Protein AF-A0A960NWR6-F1 (afdb_monomer)

Secondary structure (DSSP, 8-state):
---GGG-EEETTEEE------------------S----B--S-TTT-----HHHHHHS-HHHHSPPPEEE-SS--SSSS--STT-EEEGGG--SSPPP--TT-S--------GGG-----HHHHHHHHHTTPPPPPHHHHTTT----SEEEEEEE--S--HHHHHHHT--HHHHHHHHTSPPSS--EEEEEEE----SS-HHHHT-TT--S-B-TTS-B-

pLDDT: mean 91.85, std 4.84, range [63.22, 98.25]

Structure (mmCIF, N/CA/C/O backbone):
data_AF-A0A960NWR6-F1
#
_entry.id   AF-A0A960NWR6-F1
#
loop_
_atom_site.group_PDB
_atom_site.id
_atom_site.type_symbol
_atom_site.label_atom_id
_atom_site.label_alt_id
_atom_site.label_comp_id
_atom_site.label_asym_id
_atom_site.label_entity_id
_atom_site.label_seq_id
_atom_site.pdbx_PDB_ins_code
_atom_site.Cartn_x
_atom_site.Cartn_y
_atom_site.Cartn_z
_atom_site.occupancy
_atom_site.B_iso_or_equiv
_atom_site.auth_seq_id
_atom_site.auth_comp_id
_atom_site.auth_asym_id
_atom_site.auth_atom_id
_atom_site.pdbx_PDB_model_num
ATOM 1 N N . ARG A 1 1 ? -21.040 -9.588 19.120 1.00 83.94 1 ARG A N 1
ATOM 2 C CA . ARG A 1 1 ? -22.287 -9.481 19.923 1.00 83.94 1 ARG A CA 1
ATOM 3 C C . ARG A 1 1 ? -23.284 -8.655 19.124 1.00 83.94 1 ARG A C 1
ATOM 5 O O . ARG A 1 1 ? -22.838 -7.824 18.347 1.00 83.94 1 ARG A O 1
ATOM 12 N N . ASN A 1 2 ? -24.585 -8.898 19.275 1.00 92.06 2 ASN A N 1
ATOM 13 C CA . ASN A 1 2 ? -25.612 -8.123 18.582 1.00 92.06 2 ASN A CA 1
ATOM 14 C C . ASN A 1 2 ? -25.808 -6.759 19.275 1.00 92.06 2 ASN A C 1
ATOM 16 O O . ASN A 1 2 ? -26.089 -6.737 20.471 1.00 92.06 2 ASN A O 1
ATOM 20 N N . ALA A 1 3 ? -25.649 -5.656 18.538 1.00 91.62 3 ALA A N 1
ATOM 21 C CA . ALA A 1 3 ? -25.823 -4.293 19.047 1.00 91.62 3 ALA A CA 1
ATOM 22 C C . ALA A 1 3 ? -27.242 -3.723 18.837 1.00 91.62 3 ALA A C 1
ATOM 24 O O . ALA A 1 3 ? -27.583 -2.726 19.464 1.00 91.62 3 ALA A O 1
ATOM 25 N N . TYR A 1 4 ? -28.097 -4.357 18.021 1.00 91.00 4 TYR A N 1
ATOM 26 C CA . TYR A 1 4 ? -29.461 -3.879 17.742 1.00 91.00 4 TYR A CA 1
ATOM 27 C C . TYR A 1 4 ? -30.312 -3.592 18.994 1.00 91.00 4 TYR A C 1
ATOM 29 O O . TYR A 1 4 ? -31.004 -2.574 18.994 1.00 91.00 4 TYR A O 1
ATOM 37 N N . PRO A 1 5 ? -30.242 -4.383 20.087 1.00 91.50 5 PRO A N 1
ATOM 38 C CA . PRO A 1 5 ? -31.000 -4.090 21.307 1.00 91.50 5 PRO A CA 1
ATOM 39 C C . PRO A 1 5 ? -30.639 -2.763 21.995 1.00 91.50 5 PRO A C 1
ATOM 41 O O . PRO A 1 5 ? -31.376 -2.318 22.868 1.00 91.50 5 PRO A O 1
ATOM 44 N N . MET A 1 6 ? -29.510 -2.138 21.641 1.00 90.06 6 MET A N 1
ATOM 45 C CA . MET A 1 6 ? -29.102 -0.831 22.174 1.00 90.06 6 MET A CA 1
ATOM 46 C C . MET A 1 6 ? -29.767 0.346 21.443 1.00 90.06 6 MET A C 1
ATOM 48 O O . MET A 1 6 ? -29.690 1.480 21.914 1.00 90.06 6 MET A O 1
ATOM 52 N N . THR A 1 7 ? -30.413 0.091 20.303 1.00 92.38 7 THR A N 1
ATOM 53 C CA . THR A 1 7 ? -31.137 1.115 19.539 1.00 92.38 7 THR A CA 1
ATOM 54 C C . THR A 1 7 ? -32.503 1.405 20.159 1.00 92.38 7 THR A C 1
ATOM 56 O O . THR A 1 7 ? -33.091 0.560 20.836 1.00 92.38 7 THR A O 1
ATOM 59 N N . ARG A 1 8 ? -33.015 2.623 19.957 1.00 89.44 8 ARG A N 1
ATOM 60 C CA . ARG A 1 8 ? -34.325 3.053 20.480 1.00 89.44 8 ARG A CA 1
ATOM 61 C C . ARG A 1 8 ? -35.114 3.768 19.395 1.00 89.44 8 ARG A C 1
ATOM 63 O O . ARG A 1 8 ? -34.522 4.425 18.552 1.00 89.44 8 ARG A O 1
ATOM 70 N N . MET A 1 9 ? -36.440 3.706 19.434 1.00 90.44 9 MET A N 1
ATOM 71 C CA . MET A 1 9 ? -37.277 4.539 18.565 1.00 90.44 9 MET A CA 1
ATOM 72 C C . MET A 1 9 ? -37.407 5.947 19.156 1.00 90.44 9 MET A C 1
ATOM 74 O O . MET A 1 9 ? -37.742 6.094 20.330 1.00 90.44 9 MET A O 1
ATOM 78 N N . SER A 1 10 ? -37.159 6.974 18.345 1.00 88.06 10 SER A N 1
ATOM 79 C CA . SER A 1 10 ? -37.449 8.376 18.658 1.00 88.06 10 SER A CA 1
ATOM 80 C C . SER A 1 10 ? -38.401 8.913 17.590 1.00 88.06 10 SER A C 1
ATOM 82 O O . SER A 1 10 ? -38.001 9.174 16.454 1.00 88.06 10 SER A O 1
ATOM 84 N N . GLY A 1 11 ? -39.693 8.986 17.919 1.00 88.50 11 GLY A N 1
ATOM 85 C CA . GLY A 1 11 ? -40.741 9.237 16.928 1.00 88.50 11 GLY A CA 1
ATOM 86 C C . GLY A 1 11 ? -40.790 8.125 15.874 1.00 88.50 11 GLY A C 1
ATOM 87 O O . GLY A 1 11 ? -40.946 6.954 16.214 1.00 88.50 11 GLY A O 1
ATOM 88 N N . SER A 1 12 ? -40.639 8.489 14.598 1.00 92.88 12 SER A N 1
ATOM 89 C CA . SER A 1 12 ? -40.628 7.560 13.458 1.00 92.88 12 SER A CA 1
ATOM 90 C C . SER A 1 12 ? -39.228 7.104 13.026 1.00 92.88 12 SER A C 1
ATOM 92 O O . SER A 1 12 ? -39.107 6.417 12.014 1.00 92.88 12 SER A O 1
ATOM 94 N N . ALA A 1 13 ? -38.170 7.488 13.749 1.00 92.50 13 ALA A N 1
ATOM 95 C CA . ALA A 1 13 ? -36.787 7.173 13.395 1.00 92.50 13 ALA A CA 1
ATOM 96 C C . ALA A 1 13 ? -36.100 6.298 14.452 1.00 92.50 13 ALA A C 1
ATOM 98 O O . ALA A 1 13 ? -36.366 6.407 15.652 1.00 92.50 13 ALA A O 1
ATOM 99 N N . VAL A 1 14 ? -35.171 5.454 13.998 1.00 91.94 14 VAL A N 1
ATOM 100 C CA . VAL A 1 14 ? -34.268 4.704 14.878 1.00 91.94 14 VAL A CA 1
ATOM 101 C C . VAL A 1 14 ? -33.173 5.647 15.377 1.00 91.94 14 VAL A C 1
ATOM 103 O O . VAL A 1 14 ? -32.444 6.245 14.590 1.00 91.94 14 VAL A O 1
ATOM 106 N N . SER A 1 15 ? -33.054 5.770 16.694 1.00 91.50 15 SER A N 1
ATOM 107 C CA . SER A 1 15 ? -31.968 6.458 17.383 1.00 91.50 15 SER A CA 1
ATOM 108 C C . SER A 1 15 ? -30.849 5.478 17.729 1.00 91.50 15 SER A C 1
ATOM 110 O O . SER A 1 15 ? -31.080 4.433 18.347 1.00 91.50 15 SER A O 1
ATOM 112 N N . TYR A 1 16 ? -29.626 5.871 17.373 1.00 92.06 16 TYR A N 1
ATOM 113 C CA . TYR A 1 16 ? -28.382 5.176 17.715 1.00 92.06 16 TYR A CA 1
ATOM 114 C C . TYR A 1 16 ? -27.677 5.785 18.935 1.00 92.06 16 TYR A C 1
ATOM 116 O O . TYR A 1 16 ? -26.587 5.352 19.300 1.00 92.06 16 TYR A O 1
ATOM 124 N N . VAL A 1 17 ? -28.291 6.783 19.577 1.00 90.06 17 VAL A N 1
ATOM 125 C CA . VAL A 1 17 ? -27.761 7.408 20.791 1.00 90.06 17 VAL A CA 1
ATOM 126 C C . VAL A 1 17 ? -28.443 6.781 22.001 1.00 90.06 17 VAL A C 1
ATOM 128 O O . VAL A 1 17 ? -29.653 6.918 22.192 1.00 90.06 17 VAL A O 1
ATOM 131 N N . THR A 1 18 ? -27.658 6.108 22.838 1.00 87.94 18 THR A N 1
ATOM 132 C CA . THR A 1 18 ? -28.102 5.583 24.131 1.00 87.94 18 THR A CA 1
ATOM 133 C C . THR A 1 18 ? -27.098 5.964 25.208 1.00 87.94 18 THR A C 1
ATOM 135 O O . THR A 1 18 ? -25.891 5.907 24.990 1.00 87.94 18 THR A O 1
ATOM 138 N N . ALA A 1 19 ? -27.596 6.329 26.387 1.00 88.06 19 ALA A N 1
ATOM 139 C CA . ALA A 1 19 ? -26.762 6.389 27.579 1.00 88.06 19 ALA A CA 1
ATOM 140 C C . ALA A 1 19 ? -26.407 4.959 28.019 1.00 88.06 19 ALA A C 1
ATOM 142 O O . ALA A 1 19 ? -27.236 4.049 27.905 1.00 88.06 19 ALA A O 1
ATOM 143 N N . GLY A 1 20 ? -25.186 4.772 28.510 1.00 88.94 20 GLY A N 1
ATOM 144 C CA . GLY A 1 20 ? -24.684 3.505 29.028 1.00 88.94 20 GLY A CA 1
ATOM 145 C C . GLY A 1 20 ? -23.472 3.737 29.924 1.00 88.94 20 GLY A C 1
ATOM 146 O O . GLY A 1 20 ? -22.823 4.777 29.837 1.00 88.94 20 GLY A O 1
ATOM 147 N N . GLU A 1 21 ? -23.188 2.770 30.789 1.00 92.69 21 GLU A N 1
ATOM 148 C CA . GLU A 1 21 ? -22.007 2.770 31.649 1.00 92.69 21 GLU A CA 1
ATOM 149 C C . GLU A 1 21 ? -20.967 1.798 31.082 1.00 92.69 21 GLU A C 1
ATOM 151 O O . GLU A 1 21 ? -21.305 0.695 30.643 1.00 92.69 21 GLU A O 1
ATOM 156 N N . LEU A 1 22 ? -19.703 2.218 31.063 1.00 93.06 22 LEU A N 1
ATOM 157 C CA . LEU A 1 22 ? -18.580 1.406 30.603 1.00 93.06 22 LEU A CA 1
ATOM 158 C C . LEU A 1 22 ? -17.779 0.939 31.816 1.00 93.06 22 LEU A C 1
ATOM 160 O O . LEU A 1 22 ? -17.216 1.754 32.540 1.00 93.06 22 LEU A O 1
ATOM 164 N N . THR A 1 23 ? -17.698 -0.375 32.013 1.00 95.12 23 THR A N 1
ATOM 165 C CA . THR A 1 23 ? -16.897 -0.988 33.077 1.00 95.12 23 THR A CA 1
ATOM 166 C C . THR A 1 23 ? -15.913 -1.998 32.493 1.00 95.12 23 THR A C 1
ATOM 168 O O . THR A 1 23 ? -16.236 -2.772 31.586 1.00 95.12 23 THR A O 1
ATOM 171 N N . ALA A 1 24 ? -14.674 -1.983 32.991 1.00 94.25 24 ALA A N 1
ATOM 172 C CA . ALA A 1 24 ? -13.656 -2.939 32.575 1.00 94.25 24 ALA A CA 1
ATOM 173 C C . ALA A 1 24 ? -14.007 -4.332 33.116 1.00 94.25 24 ALA A C 1
ATOM 175 O O . ALA A 1 24 ? -14.105 -4.539 34.321 1.00 94.25 24 ALA A O 1
ATOM 176 N N . THR A 1 25 ? -14.182 -5.301 32.219 1.00 92.88 25 THR A N 1
ATOM 177 C CA . THR A 1 25 ? -14.579 -6.671 32.595 1.00 92.88 25 THR A CA 1
ATOM 178 C C . THR A 1 25 ? -13.404 -7.553 33.031 1.00 92.88 25 THR A C 1
ATOM 180 O O . THR A 1 25 ? -13.623 -8.660 33.513 1.00 92.88 25 THR A O 1
ATOM 183 N N . GLY A 1 26 ? -12.159 -7.104 32.829 1.00 93.69 26 GLY A N 1
ATOM 184 C CA . GLY A 1 26 ? -10.934 -7.860 33.127 1.00 93.69 26 GLY A CA 1
ATOM 185 C C . GLY A 1 26 ? -10.609 -9.004 32.153 1.00 93.69 26 GLY A C 1
ATOM 186 O O . GLY A 1 26 ? -9.515 -9.556 32.211 1.00 93.69 26 GLY A O 1
ATOM 187 N N . GLY A 1 27 ? -11.520 -9.357 31.240 1.00 93.12 27 GLY A N 1
ATOM 188 C CA . GLY A 1 27 ? -11.289 -10.380 30.218 1.00 93.12 27 GLY A CA 1
ATOM 189 C C . GLY A 1 27 ? -10.536 -9.849 28.996 1.00 93.12 27 GLY A C 1
ATOM 190 O O . GLY A 1 27 ? -10.689 -8.690 28.614 1.00 93.12 27 GLY A O 1
ATOM 191 N N . THR A 1 28 ? -9.764 -10.716 28.338 1.00 94.12 28 THR A N 1
ATOM 192 C CA . THR A 1 28 ? -9.109 -10.422 27.054 1.00 94.12 28 THR A CA 1
ATOM 193 C C . THR A 1 28 ? -9.834 -11.124 25.906 1.00 94.12 28 THR A C 1
ATOM 195 O O . THR A 1 28 ? -10.391 -12.211 26.066 1.00 94.12 28 THR A O 1
ATOM 198 N N . TYR A 1 29 ? -9.852 -10.499 24.726 1.00 91.62 29 TYR A N 1
ATOM 199 C CA . TYR A 1 29 ? -10.447 -11.083 23.525 1.00 91.62 29 TYR A CA 1
ATOM 200 C C . TYR A 1 29 ? -9.515 -10.903 22.323 1.00 91.62 29 TYR A C 1
ATOM 202 O O . TYR A 1 29 ? -9.167 -9.769 21.996 1.00 91.62 29 TYR A O 1
ATOM 210 N N . PRO A 1 30 ? -9.120 -11.987 21.634 1.00 91.81 30 PRO A N 1
ATOM 211 C CA . PRO A 1 30 ? -8.238 -11.878 20.483 1.00 91.81 30 PRO A CA 1
ATOM 212 C C . PRO A 1 30 ? -8.984 -11.324 19.262 1.00 91.81 30 PRO A C 1
ATOM 214 O O . PRO A 1 30 ? -10.034 -11.848 18.861 1.00 91.81 30 PRO A O 1
ATOM 217 N N . ILE A 1 31 ? -8.399 -10.309 18.629 1.00 92.44 31 ILE A N 1
ATOM 218 C CA . ILE A 1 31 ? -8.875 -9.703 17.381 1.00 92.44 31 ILE A CA 1
ATOM 219 C C . ILE A 1 31 ? -7.889 -10.076 16.270 1.00 92.44 31 ILE A C 1
ATOM 221 O O . ILE A 1 31 ? -6.682 -9.960 16.452 1.00 92.44 31 ILE A O 1
ATOM 225 N N . GLY A 1 32 ? -8.405 -10.585 15.148 1.00 91.75 32 GLY A N 1
ATOM 226 C CA . GLY A 1 32 ? -7.606 -10.784 13.941 1.00 91.75 32 GLY A CA 1
ATOM 227 C C . GLY A 1 32 ? -7.599 -9.483 13.151 1.00 91.75 32 GLY A C 1
ATOM 228 O O . GLY A 1 32 ? -8.669 -9.016 12.767 1.00 91.75 32 GLY A O 1
ATOM 229 N N . ILE A 1 33 ? -6.422 -8.898 12.966 1.00 92.94 33 ILE A N 1
ATOM 230 C CA . ILE A 1 33 ? -6.210 -7.685 12.175 1.00 92.94 33 ILE A CA 1
ATOM 231 C C . ILE A 1 33 ? -5.300 -8.034 11.001 1.00 92.94 33 ILE A C 1
ATOM 233 O O . ILE A 1 33 ? -4.363 -8.810 11.167 1.00 92.94 33 ILE A O 1
ATOM 237 N N . THR A 1 34 ? -5.584 -7.473 9.830 1.00 93.12 34 THR A N 1
ATOM 238 C CA . THR A 1 34 ? -4.760 -7.649 8.622 1.00 93.12 34 THR A CA 1
ATOM 239 C C . THR A 1 34 ? -3.652 -6.602 8.527 1.00 93.12 34 THR A C 1
ATOM 241 O O . THR A 1 34 ? -2.612 -6.847 7.934 1.00 93.12 34 THR A O 1
ATOM 244 N N . GLN A 1 35 ? -3.839 -5.443 9.161 1.00 93.06 35 GLN A N 1
ATOM 245 C CA . GLN A 1 35 ? -2.842 -4.381 9.237 1.00 93.06 35 GLN A CA 1
ATOM 246 C C . GLN A 1 35 ? -2.437 -4.159 10.697 1.00 93.06 35 GLN A C 1
ATOM 248 O O . GLN A 1 35 ? -3.288 -3.895 11.547 1.00 93.06 35 GLN A O 1
ATOM 253 N N . THR A 1 36 ? -1.140 -4.275 10.985 1.00 90.38 36 THR A N 1
ATOM 254 C CA . THR A 1 36 ? -0.568 -4.120 12.336 1.00 90.38 36 THR A CA 1
ATOM 255 C C . THR A 1 36 ? 0.041 -2.740 12.564 1.00 90.38 36 THR A C 1
ATOM 257 O O . THR A 1 36 ? -0.066 -2.200 13.660 1.00 90.38 36 THR A O 1
ATOM 260 N N . HIS A 1 37 ? 0.650 -2.160 11.529 1.00 90.25 37 HIS A N 1
ATOM 261 C CA . HIS A 1 37 ? 1.279 -0.847 11.582 1.00 90.25 37 HIS A CA 1
ATOM 262 C C . HIS A 1 37 ? 0.293 0.245 11.160 1.00 90.25 37 HIS A C 1
ATOM 264 O O . HIS A 1 37 ? -0.344 0.119 10.115 1.00 90.25 37 HIS A O 1
ATOM 270 N N . LEU A 1 38 ? 0.156 1.304 11.961 1.00 91.50 38 LEU A N 1
ATOM 271 C CA . LEU A 1 38 ? -0.926 2.282 11.811 1.00 91.50 38 LEU A CA 1
ATOM 272 C C . LEU A 1 38 ? -0.501 3.606 11.173 1.00 91.50 38 LEU A C 1
ATOM 274 O O . LEU A 1 38 ? -1.323 4.226 10.504 1.00 91.50 38 LEU A O 1
ATOM 278 N N . THR A 1 39 ? 0.741 4.038 11.365 1.00 94.00 39 THR A N 1
ATOM 279 C CA . THR A 1 39 ? 1.255 5.310 10.833 1.00 94.00 39 THR A CA 1
ATOM 280 C C . THR A 1 39 ? 2.120 5.083 9.590 1.00 94.00 39 THR A C 1
ATOM 282 O O . THR A 1 39 ? 2.411 3.943 9.230 1.00 94.00 39 THR A O 1
ATOM 285 N N . ASP A 1 40 ? 2.510 6.134 8.878 1.00 90.19 40 ASP A N 1
ATOM 286 C CA . ASP A 1 40 ? 3.445 6.046 7.744 1.00 90.19 40 ASP A CA 1
ATOM 287 C C . ASP A 1 40 ? 4.923 6.178 8.177 1.00 90.19 40 ASP A C 1
ATOM 289 O O . ASP A 1 40 ? 5.829 5.926 7.380 1.00 90.19 40 ASP A O 1
ATOM 293 N N . MET A 1 41 ? 5.176 6.519 9.447 1.00 89.88 41 MET A N 1
ATOM 294 C CA . MET A 1 41 ? 6.508 6.756 10.028 1.00 89.88 41 MET A CA 1
ATOM 295 C C . MET A 1 41 ? 7.300 7.860 9.326 1.00 89.88 41 MET A C 1
ATOM 297 O O . MET A 1 41 ? 8.529 7.760 9.219 1.00 89.88 41 MET A O 1
ATOM 301 N N . ASP A 1 42 ? 6.612 8.891 8.828 1.00 86.31 42 ASP A N 1
ATOM 302 C CA . ASP A 1 42 ? 7.245 10.020 8.141 1.00 86.31 42 ASP A CA 1
ATOM 303 C C . ASP A 1 42 ? 8.078 9.546 6.926 1.00 86.31 42 ASP A C 1
ATOM 305 O O . ASP A 1 42 ? 9.236 9.938 6.709 1.00 86.31 42 ASP A O 1
ATOM 309 N N . ARG A 1 43 ? 7.511 8.596 6.166 1.00 88.62 43 ARG A N 1
ATOM 310 C CA . ARG A 1 43 ? 8.117 8.001 4.965 1.00 88.62 43 ARG A CA 1
ATOM 311 C C . ARG A 1 43 ? 7.515 8.623 3.712 1.00 88.62 43 ARG A C 1
ATOM 313 O O . ARG A 1 43 ? 6.685 8.021 3.033 1.00 88.62 43 ARG A O 1
ATOM 320 N N . HIS A 1 44 ? 8.053 9.775 3.322 1.00 85.12 44 HIS A N 1
ATOM 321 C CA . HIS A 1 44 ? 7.648 10.491 2.104 1.00 85.12 44 HIS A CA 1
ATOM 322 C C . HIS A 1 44 ? 7.881 9.719 0.790 1.00 85.12 44 HIS A C 1
ATOM 324 O O . HIS A 1 44 ? 7.474 10.174 -0.273 1.00 85.12 44 HIS A O 1
ATOM 330 N N . SER A 1 45 ? 8.557 8.566 0.818 1.00 86.56 45 SER A N 1
ATOM 331 C CA . SER A 1 45 ? 8.693 7.689 -0.350 1.00 86.56 45 SER A CA 1
ATOM 332 C C . SER A 1 45 ? 7.491 6.765 -0.570 1.00 86.56 45 SER A C 1
ATOM 334 O O . SER A 1 45 ? 7.368 6.210 -1.657 1.00 86.56 45 SER A O 1
ATOM 336 N N . VAL A 1 46 ? 6.630 6.578 0.438 1.00 90.00 46 VAL A N 1
ATOM 337 C CA . VAL A 1 46 ? 5.459 5.690 0.360 1.00 90.00 46 VAL A CA 1
ATOM 338 C C . VAL A 1 46 ? 4.235 6.477 -0.088 1.00 90.00 46 VAL A C 1
ATOM 340 O O . VAL A 1 46 ? 3.627 6.151 -1.103 1.00 90.00 46 VAL A O 1
ATOM 343 N N . VAL A 1 47 ? 3.907 7.541 0.644 1.00 89.44 47 VAL A N 1
ATOM 344 C CA . VAL A 1 47 ? 2.819 8.459 0.307 1.00 89.44 47 VAL A CA 1
ATOM 345 C C . VAL A 1 47 ? 3.418 9.850 0.125 1.00 89.44 47 VAL A C 1
ATOM 347 O O . VAL A 1 47 ? 4.003 10.410 1.051 1.00 89.44 47 VAL A O 1
ATOM 350 N N . LYS A 1 48 ? 3.291 10.395 -1.088 1.00 91.00 48 LYS A N 1
ATOM 351 C CA . LYS A 1 48 ? 3.690 11.766 -1.423 1.00 91.00 48 LYS A CA 1
ATOM 352 C C . LYS A 1 48 ? 2.443 12.637 -1.452 1.00 91.00 48 LYS A C 1
ATOM 354 O O . LYS A 1 48 ? 1.628 12.510 -2.364 1.00 91.00 48 LYS A O 1
ATOM 359 N N . GLU A 1 49 ? 2.299 13.504 -0.460 1.00 89.56 49 GLU A N 1
ATOM 360 C CA . GLU A 1 49 ? 1.190 14.452 -0.372 1.00 89.56 49 GLU A CA 1
ATOM 361 C C . GLU A 1 49 ? 1.668 15.867 -0.688 1.00 89.56 49 GLU A C 1
ATOM 363 O O . GLU A 1 49 ? 2.796 16.252 -0.380 1.00 89.56 49 GLU A O 1
ATOM 368 N N . VAL A 1 50 ? 0.791 16.652 -1.304 1.00 93.06 50 VAL A N 1
ATOM 369 C CA . VAL A 1 50 ? 1.028 18.064 -1.588 1.00 93.06 50 VAL A CA 1
ATOM 370 C C . VAL A 1 50 ? -0.293 18.811 -1.491 1.00 93.06 50 VAL A C 1
ATOM 372 O O . VAL A 1 50 ? -1.339 18.305 -1.900 1.00 93.06 50 VAL A O 1
ATOM 375 N N . ASP A 1 51 ? -0.269 20.017 -0.934 1.00 93.94 51 ASP A N 1
ATOM 376 C CA . ASP A 1 51 ? -1.451 20.865 -0.924 1.00 93.94 51 ASP A CA 1
ATOM 377 C C . ASP A 1 51 ? -1.725 21.440 -2.323 1.00 93.94 51 ASP A C 1
ATOM 379 O O . ASP A 1 51 ? -0.824 21.632 -3.142 1.00 93.94 51 ASP A O 1
ATOM 383 N N . LEU A 1 52 ? -2.989 21.767 -2.594 1.00 95.56 52 LEU A N 1
ATOM 384 C CA . LEU A 1 52 ? -3.405 22.250 -3.910 1.00 95.56 52 LEU A CA 1
ATOM 385 C C . LEU A 1 52 ? -2.673 23.532 -4.338 1.00 95.56 52 LEU A C 1
ATOM 387 O O . LEU A 1 52 ? -2.391 23.714 -5.521 1.00 95.56 52 LEU A O 1
ATOM 391 N N . LYS A 1 53 ? -2.357 24.433 -3.399 1.00 96.75 53 LYS A N 1
ATOM 392 C CA . LYS A 1 53 ? -1.670 25.685 -3.730 1.00 96.75 53 LYS A CA 1
ATOM 393 C C . LYS A 1 53 ? -0.253 25.381 -4.209 1.00 96.75 53 LYS A C 1
ATOM 395 O O . LYS A 1 53 ? 0.143 25.894 -5.255 1.00 96.75 53 LYS A O 1
ATOM 400 N N . THR A 1 54 ? 0.484 24.544 -3.486 1.00 94.69 54 THR A N 1
ATOM 401 C CA . THR A 1 54 ? 1.830 24.112 -3.882 1.00 94.69 54 THR A CA 1
ATOM 402 C C . THR A 1 54 ? 1.793 23.333 -5.193 1.00 94.69 54 THR A C 1
ATOM 404 O O . THR A 1 54 ? 2.564 23.652 -6.090 1.00 94.69 54 THR A O 1
ATOM 407 N N . PHE A 1 55 ? 0.841 22.415 -5.377 1.00 94.31 55 PHE A N 1
ATOM 408 C CA . PHE A 1 55 ? 0.679 21.674 -6.635 1.00 94.31 55 PHE A CA 1
ATOM 409 C C . PHE A 1 55 ? 0.498 22.588 -7.861 1.00 94.31 55 PHE A C 1
ATOM 411 O O . PHE A 1 55 ? 1.032 22.302 -8.928 1.00 94.31 55 PHE A O 1
ATOM 418 N N . LEU A 1 56 ? -0.236 23.699 -7.711 1.00 95.75 56 LEU A N 1
ATOM 419 C CA . LEU A 1 56 ? -0.514 24.646 -8.799 1.00 95.75 56 LEU A CA 1
ATOM 420 C C . LEU A 1 56 ? 0.582 25.700 -9.027 1.00 95.75 56 LEU A C 1
ATOM 422 O O . LEU A 1 56 ? 0.596 26.324 -10.087 1.00 95.75 56 LEU A O 1
ATOM 426 N N . THR A 1 57 ? 1.441 25.968 -8.038 1.00 96.69 57 THR A N 1
ATOM 427 C CA . THR A 1 57 ? 2.381 27.111 -8.075 1.00 96.69 57 THR A CA 1
ATOM 428 C C . THR A 1 57 ? 3.849 26.724 -8.007 1.00 96.69 57 THR A C 1
ATOM 430 O O . THR A 1 57 ? 4.689 27.490 -8.477 1.00 96.69 57 THR A O 1
ATOM 433 N N . ALA A 1 58 ? 4.168 25.571 -7.424 1.00 94.56 58 ALA A N 1
ATOM 434 C CA . ALA A 1 58 ? 5.524 25.065 -7.325 1.00 94.56 58 ALA A CA 1
ATOM 435 C C . ALA A 1 58 ? 5.843 24.120 -8.486 1.00 94.56 58 ALA A C 1
ATOM 437 O O . ALA A 1 58 ? 4.958 23.537 -9.114 1.00 94.56 58 ALA A O 1
ATOM 438 N N . ASP A 1 59 ? 7.135 23.954 -8.745 1.00 93.31 59 ASP A N 1
ATOM 439 C CA . ASP A 1 59 ? 7.614 22.955 -9.689 1.00 93.31 59 ASP A CA 1
ATOM 440 C C . ASP A 1 59 ? 7.379 21.529 -9.146 1.00 93.31 59 ASP A C 1
ATOM 442 O O . ASP A 1 59 ? 7.392 21.305 -7.929 1.00 93.31 59 ASP A O 1
ATOM 446 N N . LYS A 1 60 ? 7.179 20.555 -10.045 1.00 89.50 60 LYS A N 1
ATOM 447 C CA . LYS A 1 60 ? 6.974 19.143 -9.682 1.00 89.50 60 LYS A CA 1
A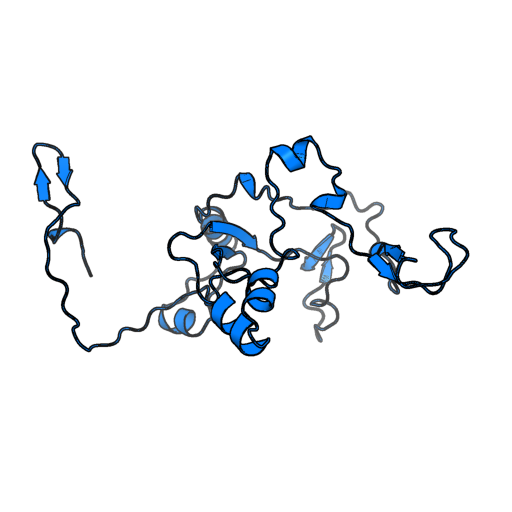TOM 448 C C . LYS A 1 60 ? 8.110 18.584 -8.826 1.00 89.50 60 LYS A C 1
ATOM 450 O O . LYS A 1 60 ? 7.864 17.717 -7.992 1.00 89.50 60 LYS A O 1
ATOM 455 N N . GLU A 1 61 ? 9.324 19.097 -9.001 1.00 87.62 61 GLU A N 1
ATOM 456 C CA . GLU A 1 61 ? 10.518 18.662 -8.277 1.00 87.62 61 GLU A CA 1
ATOM 457 C C . GLU A 1 61 ? 10.406 18.907 -6.761 1.00 87.62 61 GLU A C 1
ATOM 459 O O . GLU A 1 61 ? 11.031 18.209 -5.965 1.00 87.62 61 GLU A O 1
ATOM 464 N N . VAL A 1 62 ? 9.545 19.840 -6.332 1.00 87.44 62 VAL A N 1
ATOM 465 C CA . VAL A 1 62 ? 9.323 20.148 -4.910 1.00 87.44 62 VAL A CA 1
ATOM 466 C C . VAL A 1 62 ? 8.600 19.014 -4.180 1.00 87.44 62 VAL A C 1
ATOM 468 O O . VAL A 1 62 ? 8.923 18.719 -3.031 1.00 87.44 62 VAL A O 1
ATOM 471 N N . TYR A 1 63 ? 7.632 18.367 -4.832 1.00 87.44 63 TYR A N 1
ATOM 472 C CA . TYR A 1 63 ? 6.781 17.341 -4.211 1.00 87.44 63 TYR A CA 1
ATOM 473 C C . TYR A 1 63 ? 6.966 15.940 -4.807 1.00 87.44 63 TYR A C 1
ATOM 475 O O . TYR A 1 63 ? 6.550 14.946 -4.213 1.00 87.44 63 TYR A O 1
ATOM 483 N N . ASN A 1 64 ? 7.612 15.831 -5.966 1.00 88.94 64 ASN A N 1
ATOM 484 C CA . ASN A 1 64 ? 7.881 14.571 -6.643 1.00 88.94 64 ASN A CA 1
ATOM 485 C C . ASN A 1 64 ? 9.273 14.557 -7.290 1.00 88.94 64 ASN A C 1
ATOM 487 O O . ASN A 1 64 ? 9.407 14.314 -8.488 1.00 88.94 64 ASN A O 1
ATOM 491 N N . HIS A 1 65 ? 10.300 14.794 -6.475 1.00 87.00 65 HIS A N 1
ATOM 492 C CA . HIS A 1 65 ? 11.691 14.687 -6.906 1.00 87.00 65 HIS A CA 1
ATOM 493 C C . HIS A 1 65 ? 12.009 13.280 -7.463 1.00 87.00 65 HIS A C 1
ATOM 495 O O . HIS A 1 65 ? 11.528 12.274 -6.910 1.00 87.00 65 HIS A O 1
ATOM 501 N N . PRO A 1 66 ? 12.817 13.181 -8.535 1.00 85.44 66 PRO A N 1
ATOM 502 C CA . PRO A 1 66 ? 13.300 11.927 -9.070 1.00 85.44 66 PRO A CA 1
ATOM 503 C C . PRO A 1 66 ? 14.253 11.273 -8.075 1.00 85.44 66 PRO A C 1
ATOM 505 O O . PRO A 1 66 ? 14.892 11.914 -7.238 1.00 85.44 66 PRO A O 1
ATOM 508 N N . HIS A 1 67 ? 14.353 9.956 -8.181 1.00 88.81 67 HIS A N 1
ATOM 509 C CA . HIS A 1 67 ? 15.393 9.219 -7.489 1.00 88.81 67 HIS A CA 1
ATOM 510 C C . HIS A 1 67 ? 16.672 9.282 -8.324 1.00 88.81 67 HIS A C 1
ATOM 512 O O . HIS A 1 67 ? 16.678 8.908 -9.497 1.00 88.81 67 HIS A O 1
ATOM 518 N N . GLU A 1 68 ? 17.753 9.750 -7.714 1.00 91.06 68 GLU A N 1
ATOM 519 C CA . GLU A 1 68 ? 19.036 9.959 -8.379 1.00 91.06 68 GLU A CA 1
ATOM 520 C C . GLU A 1 68 ? 20.175 9.375 -7.542 1.00 91.06 68 GLU A C 1
ATOM 522 O O . GLU A 1 68 ? 20.075 9.274 -6.313 1.00 91.06 68 GLU A O 1
ATOM 527 N N . LEU A 1 69 ? 21.269 9.013 -8.207 1.00 90.94 69 LEU A N 1
ATOM 528 C CA . LEU A 1 69 ? 22.486 8.509 -7.577 1.00 90.94 69 LEU A CA 1
ATOM 529 C C . LEU A 1 69 ? 23.653 9.437 -7.876 1.00 90.94 69 LEU A C 1
ATOM 531 O O . LEU A 1 69 ? 23.784 9.933 -8.994 1.00 90.94 69 LEU A O 1
ATOM 535 N N . ALA A 1 70 ? 24.499 9.643 -6.866 1.00 91.19 70 ALA A N 1
ATOM 536 C CA . ALA A 1 70 ? 25.734 10.396 -7.021 1.00 91.19 70 ALA A CA 1
ATOM 537 C C . ALA A 1 70 ? 26.712 9.646 -7.940 1.00 91.19 70 ALA A C 1
ATOM 539 O O . ALA A 1 70 ? 26.847 8.423 -7.834 1.00 91.19 70 ALA A O 1
ATOM 540 N N . VAL A 1 71 ? 27.399 10.379 -8.813 1.00 91.19 71 VAL A N 1
ATOM 541 C CA . VAL A 1 71 ? 28.372 9.844 -9.772 1.00 91.19 71 VAL A CA 1
ATOM 542 C C . VAL A 1 71 ? 29.744 10.488 -9.608 1.00 91.19 71 VAL A C 1
ATOM 544 O O . VAL A 1 71 ? 29.887 11.569 -9.055 1.00 91.19 71 VAL A O 1
ATOM 547 N N . HIS A 1 72 ? 30.775 9.806 -10.104 1.00 91.12 72 HIS A N 1
ATOM 548 C CA . HIS A 1 72 ? 32.159 10.289 -10.096 1.00 91.12 72 HIS A CA 1
ATOM 549 C C . HIS A 1 72 ? 32.523 11.019 -11.402 1.00 91.12 72 HIS A C 1
ATOM 551 O O . HIS A 1 72 ? 33.567 10.762 -11.998 1.00 91.12 72 HIS A O 1
ATOM 557 N N . GLU A 1 73 ? 31.639 11.892 -11.869 1.00 91.25 73 GLU A N 1
ATOM 558 C CA . GLU A 1 73 ? 31.792 12.719 -13.070 1.00 91.25 73 GLU A CA 1
ATOM 559 C C . GLU A 1 73 ? 31.190 14.092 -12.762 1.00 91.25 73 GLU A C 1
ATOM 561 O O . GLU A 1 73 ? 30.199 14.145 -12.046 1.00 91.25 73 GLU A O 1
ATOM 566 N N . ASP A 1 74 ? 31.769 15.175 -13.280 1.00 88.44 74 ASP A N 1
ATOM 567 C CA . ASP A 1 74 ? 31.188 16.519 -13.165 1.00 88.44 74 ASP A CA 1
ATOM 568 C C . ASP A 1 74 ? 30.010 16.635 -14.143 1.00 88.44 74 ASP A C 1
ATOM 570 O O . ASP A 1 74 ? 30.184 16.907 -15.334 1.00 88.44 74 ASP A O 1
ATOM 574 N N . VAL A 1 75 ? 28.811 16.327 -13.650 1.00 89.12 75 VAL A N 1
ATOM 575 C CA . VAL A 1 75 ? 27.577 16.346 -14.451 1.00 89.12 75 VAL A CA 1
ATOM 576 C C . VAL A 1 75 ? 26.923 17.720 -14.379 1.00 89.12 75 VAL A C 1
ATOM 578 O O . VAL A 1 75 ? 26.212 18.115 -15.305 1.00 89.12 75 VAL A O 1
ATOM 581 N N . ASN A 1 76 ? 27.144 18.449 -13.284 1.00 87.00 76 ASN A N 1
ATOM 582 C CA . ASN A 1 76 ? 26.531 19.753 -13.056 1.00 87.00 76 ASN A CA 1
ATOM 583 C C . ASN A 1 76 ? 27.337 20.923 -13.675 1.00 87.00 76 ASN A C 1
ATOM 585 O O . ASN A 1 76 ? 26.789 22.015 -13.852 1.00 87.00 76 ASN A O 1
ATOM 589 N N . GLY A 1 77 ? 28.592 20.684 -14.068 1.00 87.44 77 GLY A N 1
ATOM 590 C CA . GLY A 1 77 ? 29.477 21.629 -14.745 1.00 87.44 77 GLY A CA 1
ATOM 591 C C . GLY A 1 77 ? 30.138 22.665 -13.830 1.00 87.44 77 GLY A C 1
ATOM 592 O O . GLY A 1 77 ? 30.563 23.712 -14.329 1.00 87.44 77 GLY A O 1
ATOM 593 N N . ASP A 1 78 ? 30.198 22.433 -12.516 1.00 91.06 78 ASP A N 1
ATOM 594 C CA . ASP A 1 78 ? 30.794 23.355 -11.539 1.00 91.06 78 ASP A CA 1
ATOM 595 C C . ASP A 1 78 ? 32.309 23.154 -11.337 1.00 91.06 78 ASP A C 1
ATOM 597 O O . ASP A 1 78 ? 32.961 23.946 -10.644 1.00 91.06 78 ASP A O 1
ATOM 601 N N . GLY A 1 79 ? 32.894 22.150 -12.000 1.00 90.12 79 GLY A N 1
ATOM 602 C CA . GLY A 1 79 ? 34.315 21.823 -11.939 1.00 90.12 79 GLY A CA 1
ATOM 603 C C . GLY A 1 79 ? 34.730 21.051 -10.684 1.00 90.12 79 GLY A C 1
ATOM 604 O O . GLY A 1 79 ? 35.933 20.848 -10.479 1.00 90.12 79 GLY A O 1
ATOM 605 N N . VAL A 1 80 ? 33.783 20.629 -9.839 1.00 90.88 80 VAL A N 1
ATOM 606 C CA . VAL A 1 80 ? 34.024 19.907 -8.586 1.00 90.88 80 VAL A CA 1
ATOM 607 C C . VAL A 1 80 ? 33.178 18.638 -8.546 1.00 90.88 80 VAL A C 1
ATOM 609 O O . VAL A 1 80 ? 31.978 18.690 -8.344 1.00 90.88 80 VAL A O 1
ATOM 612 N N . VAL A 1 81 ? 33.830 17.473 -8.621 1.00 90.44 81 VAL A N 1
ATOM 613 C CA . VAL A 1 81 ? 33.134 16.186 -8.462 1.00 90.44 81 VAL A CA 1
ATOM 614 C C . VAL A 1 81 ? 32.713 15.999 -7.001 1.00 90.44 81 VAL A C 1
ATOM 616 O O . VAL A 1 81 ? 33.553 15.682 -6.147 1.00 90.44 81 VAL A O 1
ATOM 619 N N . ASP A 1 82 ? 31.427 16.188 -6.706 1.00 90.06 82 ASP A N 1
ATOM 620 C CA . ASP A 1 82 ? 30.862 16.063 -5.360 1.00 90.06 82 ASP A CA 1
ATOM 621 C C . ASP A 1 82 ? 29.493 15.346 -5.324 1.00 90.06 82 ASP A C 1
ATOM 623 O O . ASP A 1 82 ? 29.023 14.756 -6.292 1.00 90.06 82 ASP A O 1
ATOM 627 N N . ALA A 1 83 ? 28.844 15.312 -4.155 1.00 88.25 83 ALA A N 1
ATOM 628 C CA . ALA A 1 83 ? 27.569 14.609 -3.972 1.00 88.25 83 ALA A CA 1
ATOM 629 C C . ALA A 1 83 ? 26.371 15.252 -4.710 1.00 88.25 83 ALA A C 1
ATOM 631 O O . ALA A 1 83 ? 25.251 14.734 -4.617 1.00 88.25 83 ALA A O 1
ATOM 632 N N . ARG A 1 84 ? 26.568 16.395 -5.373 1.00 85.94 84 ARG A N 1
ATOM 633 C CA . ARG A 1 84 ? 25.581 17.094 -6.206 1.00 85.94 84 ARG A CA 1
ATOM 634 C C . ARG A 1 84 ? 25.617 16.610 -7.648 1.00 85.94 84 ARG A C 1
ATOM 636 O O . ARG A 1 84 ? 24.614 16.775 -8.336 1.00 85.94 84 ARG A O 1
ATOM 643 N N . ASP A 1 85 ? 26.702 15.976 -8.081 1.00 89.44 85 ASP A N 1
ATOM 644 C CA . ASP A 1 85 ? 26.775 15.312 -9.377 1.00 89.44 85 ASP A CA 1
ATOM 645 C C . ASP A 1 85 ? 25.951 14.042 -9.362 1.00 89.44 85 ASP A C 1
ATOM 647 O O . ASP A 1 85 ? 26.367 13.004 -8.844 1.00 89.44 85 ASP A O 1
ATOM 651 N N . LYS A 1 86 ? 24.738 14.134 -9.898 1.00 90.56 86 LYS A N 1
ATOM 652 C CA . LYS A 1 86 ? 23.765 13.054 -9.846 1.00 90.56 86 LYS A CA 1
ATOM 653 C C . LYS A 1 86 ? 23.204 12.747 -11.221 1.00 90.56 86 LYS A C 1
ATOM 655 O O . LYS A 1 86 ? 23.001 13.640 -12.038 1.00 90.56 86 LYS A O 1
ATOM 660 N N . LYS A 1 87 ? 22.928 11.466 -11.452 1.00 91.19 87 LYS A N 1
ATOM 661 C CA . LYS A 1 87 ? 22.179 10.983 -12.617 1.00 91.19 87 LYS A CA 1
ATOM 662 C C . LYS A 1 87 ? 20.963 10.193 -12.152 1.00 91.19 87 LYS A C 1
ATOM 664 O O . LYS A 1 87 ? 20.937 9.666 -11.034 1.00 91.19 87 LYS A O 1
ATOM 669 N N . SER A 1 88 ? 19.951 10.113 -13.010 1.00 89.88 88 SER A N 1
ATOM 670 C CA . SER A 1 88 ? 18.730 9.353 -12.734 1.00 89.88 88 SER A CA 1
ATOM 671 C C . SER A 1 88 ? 19.055 7.891 -12.432 1.00 89.88 88 SER A C 1
ATOM 673 O O . SER A 1 88 ? 19.863 7.281 -13.130 1.00 89.88 88 SER A O 1
ATOM 675 N N . VAL A 1 89 ? 18.377 7.290 -11.444 1.00 90.56 89 VAL A N 1
ATOM 676 C CA . VAL A 1 89 ? 18.523 5.849 -11.144 1.00 90.56 89 VAL A CA 1
ATOM 677 C C . VAL A 1 89 ? 18.257 4.958 -12.362 1.00 90.56 89 VAL A C 1
ATOM 679 O O . VAL A 1 89 ? 18.774 3.850 -12.426 1.00 90.56 89 VAL A O 1
ATOM 682 N N . LEU A 1 90 ? 17.473 5.441 -13.330 1.00 87.12 90 LEU A N 1
ATOM 683 C CA . LEU A 1 90 ? 17.106 4.699 -14.537 1.00 87.12 90 LEU A CA 1
ATOM 684 C C . LEU A 1 90 ? 18.264 4.532 -15.532 1.00 87.12 90 LEU A C 1
ATOM 686 O O . LEU A 1 90 ? 18.178 3.678 -16.406 1.00 87.12 90 LEU A O 1
ATOM 690 N N . GLU A 1 91 ? 19.328 5.330 -15.421 1.00 87.94 91 GLU A N 1
ATOM 691 C CA . GLU A 1 91 ? 20.521 5.192 -16.269 1.00 87.94 91 GLU A CA 1
ATOM 692 C C . GLU A 1 91 ? 21.436 4.051 -15.809 1.00 87.94 91 GLU A C 1
ATOM 694 O O . GLU A 1 91 ? 22.306 3.600 -16.555 1.00 87.94 91 GLU A O 1
ATOM 699 N N . PHE A 1 92 ? 21.236 3.570 -14.581 1.00 89.44 92 PHE A N 1
ATOM 700 C CA . PHE A 1 92 ? 22.030 2.510 -13.981 1.00 89.44 92 PHE A CA 1
ATOM 701 C C . PHE A 1 92 ? 21.276 1.191 -14.064 1.00 89.44 92 PHE A C 1
ATOM 703 O O . PHE A 1 92 ? 20.619 0.769 -13.114 1.00 89.44 92 PHE A O 1
ATOM 710 N N . ASP A 1 93 ? 21.410 0.521 -15.201 1.00 89.25 93 ASP A N 1
ATOM 711 C CA . ASP A 1 93 ? 20.905 -0.832 -15.374 1.00 89.25 93 ASP A CA 1
ATOM 712 C C . ASP A 1 93 ? 22.010 -1.741 -15.911 1.00 89.25 93 ASP A C 1
ATOM 714 O O . ASP A 1 93 ? 22.602 -1.491 -16.959 1.00 89.25 93 ASP A O 1
ATOM 718 N N . LEU A 1 94 ? 22.324 -2.789 -15.149 1.00 90.94 94 LEU A N 1
ATOM 719 C CA . LEU A 1 94 ? 23.267 -3.827 -15.574 1.00 90.94 94 LEU A CA 1
ATOM 720 C C . LEU A 1 94 ? 22.590 -4.887 -16.452 1.00 90.94 94 LEU A C 1
ATOM 722 O O . LEU A 1 94 ? 23.274 -5.721 -17.046 1.00 90.94 94 LEU A O 1
ATOM 726 N N . TRP A 1 95 ? 21.261 -4.891 -16.487 1.00 84.19 95 TRP A N 1
ATOM 727 C CA . TRP A 1 95 ? 20.450 -5.883 -17.163 1.00 84.19 95 TRP A CA 1
ATOM 728 C C . TRP A 1 95 ? 19.965 -5.323 -18.492 1.00 84.19 95 TRP A C 1
ATOM 730 O O . TRP A 1 95 ? 19.781 -4.122 -18.674 1.00 84.19 95 TRP A O 1
ATOM 740 N N . ASN A 1 96 ? 19.729 -6.222 -19.441 1.00 83.44 96 ASN A N 1
ATOM 741 C CA . ASN A 1 96 ? 19.036 -5.831 -20.655 1.00 83.44 96 ASN A CA 1
ATOM 742 C C . ASN A 1 96 ? 17.560 -5.584 -20.334 1.00 83.44 96 ASN A C 1
ATOM 744 O O . ASN A 1 96 ? 16.949 -6.332 -19.568 1.00 83.44 96 ASN A O 1
ATOM 748 N N . ALA A 1 97 ? 16.977 -4.570 -20.970 1.00 82.56 97 ALA A N 1
ATOM 749 C CA . ALA A 1 97 ? 15.541 -4.351 -20.907 1.00 82.56 97 ALA A CA 1
ATOM 750 C C . ALA A 1 97 ? 14.783 -5.559 -21.485 1.00 82.56 97 ALA A C 1
ATOM 752 O O . ALA A 1 97 ? 15.216 -6.177 -22.462 1.00 82.56 97 ALA A O 1
ATOM 753 N N . HIS A 1 98 ? 13.620 -5.867 -20.909 1.00 78.81 98 HIS A N 1
ATOM 754 C CA . HIS A 1 98 ? 12.723 -6.875 -21.467 1.00 78.81 98 HIS A CA 1
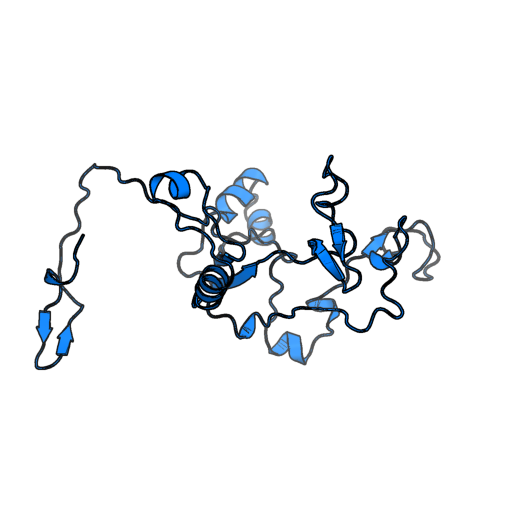ATOM 755 C C . HIS A 1 98 ? 12.265 -6.460 -22.870 1.00 78.81 98 HIS A C 1
ATOM 757 O O . HIS A 1 98 ? 11.834 -5.324 -23.091 1.00 78.81 98 HIS A O 1
ATOM 763 N N . ALA A 1 99 ? 12.354 -7.391 -23.821 1.00 72.12 99 ALA A N 1
ATOM 764 C CA . ALA A 1 99 ? 11.952 -7.161 -25.201 1.00 72.12 99 ALA A CA 1
ATOM 765 C C . ALA A 1 99 ? 10.420 -7.064 -25.295 1.00 72.12 99 ALA A C 1
ATOM 767 O O . ALA A 1 99 ? 9.726 -8.068 -25.406 1.00 72.12 99 ALA A O 1
ATOM 768 N N . VAL A 1 100 ? 9.904 -5.836 -25.240 1.00 70.69 100 VAL A N 1
ATOM 769 C CA . VAL A 1 100 ? 8.475 -5.514 -25.423 1.00 70.69 100 VAL A CA 1
ATOM 770 C C . VAL A 1 100 ? 8.157 -5.015 -26.839 1.00 70.69 100 VAL A C 1
ATOM 772 O O . VAL A 1 100 ? 7.013 -4.689 -27.158 1.00 70.69 100 VAL A O 1
ATOM 775 N N . GLU A 1 101 ? 9.163 -4.933 -27.710 1.00 63.22 101 GLU A N 1
ATOM 776 C CA . GLU A 1 101 ? 9.017 -4.425 -29.072 1.00 63.22 101 GLU A CA 1
ATOM 777 C C . GLU A 1 101 ? 8.336 -5.469 -29.975 1.00 63.22 101 GLU A C 1
ATOM 779 O O . GLU A 1 101 ? 8.776 -6.612 -30.073 1.00 63.22 101 GLU A O 1
ATOM 784 N N . GLY A 1 102 ? 7.225 -5.090 -30.615 1.00 71.62 102 GLY A N 1
ATOM 785 C CA . GLY A 1 102 ? 6.451 -5.977 -31.496 1.00 71.62 102 GLY A CA 1
ATOM 786 C C . GLY A 1 102 ? 5.442 -6.900 -30.797 1.00 71.62 102 GLY A C 1
ATOM 787 O O . GLY A 1 102 ? 4.822 -7.722 -31.465 1.00 71.62 102 GLY A O 1
ATOM 788 N N . VAL A 1 103 ? 5.235 -6.754 -29.484 1.00 72.81 103 VAL A N 1
ATOM 789 C CA . VAL A 1 103 ? 4.395 -7.665 -28.681 1.00 72.81 103 VAL A CA 1
ATOM 790 C C . VAL A 1 103 ? 2.892 -7.325 -28.714 1.00 72.81 103 VAL A C 1
ATOM 792 O O . VAL A 1 103 ? 2.045 -8.084 -28.252 1.00 72.81 103 VAL A O 1
ATOM 795 N N . GLY A 1 104 ? 2.520 -6.204 -29.333 1.00 81.19 104 GLY A N 1
ATOM 796 C CA . GLY A 1 104 ? 1.133 -5.747 -29.411 1.00 81.19 104 GLY A CA 1
ATOM 797 C C . GLY A 1 104 ? 0.753 -4.907 -28.194 1.00 81.19 104 GLY A C 1
ATOM 798 O O . GLY A 1 104 ? 0.771 -3.679 -28.289 1.00 81.19 104 GLY A O 1
ATOM 799 N N . HIS A 1 105 ? 0.429 -5.540 -27.062 1.00 88.81 105 HIS A N 1
ATOM 800 C CA . HIS A 1 105 ? -0.030 -4.844 -25.853 1.00 88.81 105 HIS A CA 1
ATOM 801 C C . HIS A 1 105 ? 1.014 -4.828 -24.735 1.00 88.81 105 HIS A C 1
ATOM 803 O O . HIS A 1 105 ? 1.687 -5.820 -24.472 1.00 88.81 105 HIS A O 1
ATOM 809 N N . ARG A 1 106 ? 1.105 -3.681 -24.049 1.00 89.38 106 ARG A N 1
ATOM 810 C CA . ARG A 1 106 ? 1.840 -3.516 -22.793 1.00 89.38 106 ARG A CA 1
ATOM 811 C C . ARG A 1 106 ? 0.876 -3.015 -21.729 1.00 89.38 106 ARG A C 1
ATOM 813 O O . ARG A 1 106 ? 0.383 -1.890 -21.829 1.00 89.38 106 ARG A O 1
ATOM 820 N N . TRP A 1 107 ? 0.594 -3.851 -20.739 1.00 91.38 107 TRP A N 1
ATOM 821 C CA . TRP A 1 107 ? -0.383 -3.532 -19.703 1.00 91.38 107 TRP A CA 1
ATOM 822 C C . TRP A 1 107 ? 0.228 -2.674 -18.597 1.00 91.38 107 TRP A C 1
ATOM 824 O O . TRP A 1 107 ? 1.379 -2.846 -18.205 1.00 91.38 107 TRP A O 1
ATOM 834 N N . GLY A 1 108 ? -0.563 -1.735 -18.089 1.00 92.88 108 GLY A N 1
ATOM 835 C CA . GLY A 1 108 ? -0.202 -0.890 -16.961 1.00 92.88 108 GLY A CA 1
ATOM 836 C C . GLY A 1 108 ? -1.447 -0.505 -16.178 1.00 92.88 108 GLY A C 1
ATOM 837 O O . GLY A 1 108 ? -2.539 -0.402 -16.739 1.00 92.88 108 GLY A O 1
ATOM 838 N N . MET A 1 109 ? -1.279 -0.295 -14.877 1.00 96.25 109 MET A N 1
ATOM 839 C CA . MET A 1 109 ? -2.341 0.151 -13.985 1.00 96.25 109 MET A CA 1
ATOM 840 C C . MET A 1 109 ? -1.919 1.462 -13.330 1.00 96.25 109 MET A C 1
ATOM 842 O O . MET A 1 109 ? -0.811 1.578 -12.816 1.00 96.25 109 MET A O 1
ATOM 846 N N . SER A 1 110 ? -2.808 2.451 -13.351 1.00 96.81 110 SER A N 1
ATOM 847 C CA . SER A 1 110 ? -2.634 3.712 -12.634 1.00 96.81 110 SER A CA 1
ATOM 848 C C . SER A 1 110 ? -3.785 3.878 -11.654 1.00 96.81 110 SER A C 1
ATOM 850 O O . SER A 1 110 ? -4.938 3.607 -11.993 1.00 96.81 110 SER A O 1
ATOM 852 N N . ILE A 1 111 ? -3.461 4.285 -10.430 1.00 96.69 111 ILE A N 1
ATOM 853 C CA . ILE A 1 111 ? -4.419 4.474 -9.346 1.00 96.69 111 ILE A CA 1
ATOM 854 C C . ILE A 1 111 ? -4.341 5.933 -8.917 1.00 96.69 111 ILE A C 1
ATOM 856 O O . ILE A 1 111 ? -3.297 6.395 -8.464 1.00 96.69 111 ILE A O 1
ATOM 860 N N . ASP A 1 112 ? -5.457 6.646 -9.036 1.00 96.56 112 ASP A N 1
ATOM 861 C CA . ASP A 1 112 ? -5.599 7.973 -8.448 1.00 96.56 112 ASP A CA 1
ATOM 862 C C . ASP A 1 112 ? -5.928 7.846 -6.955 1.00 96.56 112 ASP A C 1
ATOM 864 O O . ASP A 1 112 ? -7.028 7.436 -6.571 1.00 96.56 112 ASP A O 1
ATOM 868 N N . LEU A 1 113 ? -4.959 8.201 -6.110 1.00 95.44 113 LEU A N 1
ATOM 869 C CA . LEU A 1 113 ? -5.108 8.151 -4.657 1.00 95.44 113 LEU A CA 1
ATOM 870 C C . LEU A 1 113 ? -6.079 9.216 -4.127 1.00 95.44 113 LEU A C 1
ATOM 872 O O . LEU A 1 113 ? -6.711 8.971 -3.103 1.00 95.44 113 LEU A O 1
ATOM 876 N N . ASN A 1 114 ? -6.291 10.335 -4.835 1.00 95.31 114 ASN A N 1
ATOM 877 C CA . ASN A 1 114 ? -7.252 11.364 -4.404 1.00 95.31 114 ASN A CA 1
ATOM 878 C C . ASN A 1 114 ? -8.696 10.849 -4.425 1.00 95.31 114 ASN A C 1
ATOM 880 O O . ASN A 1 114 ? -9.525 11.256 -3.613 1.00 95.31 114 ASN A O 1
ATOM 884 N N . SER A 1 115 ? -8.996 9.935 -5.349 1.00 95.81 115 SER A N 1
ATOM 885 C CA . SER A 1 115 ? -10.312 9.306 -5.478 1.00 95.81 115 SER A CA 1
ATOM 886 C C . SER A 1 115 ? -10.493 8.094 -4.549 1.00 95.81 115 SER A C 1
ATOM 888 O O . SER A 1 115 ? -11.600 7.560 -4.425 1.00 95.81 115 SER A O 1
ATOM 890 N N . CYS A 1 116 ? -9.429 7.624 -3.886 1.00 96.06 116 CYS A N 1
ATOM 891 C CA . CYS A 1 116 ? -9.480 6.437 -3.040 1.00 96.06 116 CYS A CA 1
ATOM 892 C C . CYS A 1 116 ? -9.993 6.759 -1.629 1.00 96.06 116 CYS A C 1
ATOM 894 O O . CYS A 1 116 ? -9.278 7.287 -0.785 1.00 96.06 116 CYS A O 1
ATOM 896 N N . ILE A 1 117 ? -11.229 6.351 -1.336 1.00 96.38 117 ILE A N 1
ATOM 897 C CA . ILE A 1 117 ? -11.858 6.552 -0.016 1.00 96.38 117 ILE A CA 1
ATOM 898 C C . ILE A 1 117 ? -11.802 5.318 0.902 1.00 96.38 117 ILE A C 1
ATOM 900 O O . ILE A 1 117 ? -12.474 5.278 1.929 1.00 96.38 117 ILE A O 1
ATOM 904 N N . GLY A 1 118 ? -11.085 4.263 0.503 1.00 96.00 118 GLY A N 1
ATOM 905 C CA . GLY A 1 118 ? -10.977 3.035 1.299 1.00 96.00 118 GLY A CA 1
ATOM 906 C C . GLY A 1 118 ? -12.252 2.179 1.369 1.00 96.00 118 GLY A C 1
ATOM 907 O O . GLY A 1 118 ? -12.461 1.469 2.348 1.00 96.00 118 GLY A O 1
ATOM 908 N N . CYS A 1 119 ? -13.116 2.209 0.345 1.00 96.25 119 CYS A N 1
ATOM 909 C CA . CYS A 1 119 ? -14.421 1.526 0.372 1.00 96.25 119 CYS A CA 1
ATOM 910 C C . CYS A 1 119 ? -14.364 -0.017 0.381 1.00 96.25 119 CYS A C 1
ATOM 912 O O . CYS A 1 119 ? -15.374 -0.660 0.652 1.00 96.25 119 CYS A O 1
ATOM 914 N N . GLY A 1 120 ? -13.222 -0.627 0.041 1.00 96.06 120 GLY A N 1
ATOM 915 C CA . GLY A 1 120 ? -13.042 -2.088 0.038 1.00 96.06 120 GLY A CA 1
ATOM 916 C C . GLY A 1 120 ? -13.730 -2.847 -1.109 1.00 96.06 120 GLY A C 1
ATOM 917 O O . GLY A 1 120 ? -13.617 -4.073 -1.188 1.00 96.06 120 GLY A O 1
ATOM 918 N N . ALA A 1 121 ? -14.407 -2.153 -2.030 1.00 97.38 121 ALA A N 1
ATOM 919 C CA . ALA A 1 121 ? -15.106 -2.789 -3.149 1.00 97.38 121 ALA A CA 1
ATOM 920 C C . ALA A 1 121 ? -14.145 -3.511 -4.110 1.00 97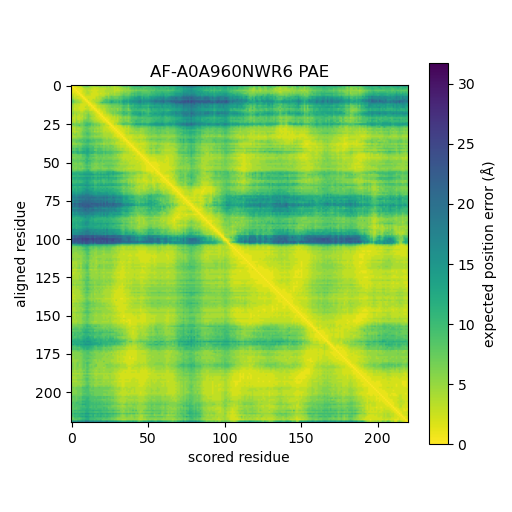.38 121 ALA A C 1
ATOM 922 O O . ALA A 1 121 ? -14.437 -4.616 -4.560 1.00 97.38 121 ALA A O 1
ATOM 923 N N . CYS A 1 122 ? -12.970 -2.928 -4.367 1.00 96.75 122 CYS A N 1
ATOM 924 C CA . CYS A 1 122 ? -11.947 -3.523 -5.227 1.00 96.75 122 CYS A CA 1
ATOM 925 C C . CYS A 1 122 ? -11.397 -4.849 -4.670 1.00 96.75 122 CYS A C 1
ATOM 927 O O . CYS A 1 122 ? -11.242 -5.801 -5.428 1.00 96.75 122 CYS A O 1
ATOM 929 N N . ILE A 1 123 ? -11.210 -4.954 -3.347 1.00 97.00 123 ILE A N 1
ATOM 930 C CA . ILE A 1 123 ? -10.794 -6.203 -2.685 1.00 97.00 123 ILE A CA 1
ATOM 931 C C . ILE A 1 123 ? -11.852 -7.290 -2.905 1.00 97.00 123 ILE A C 1
ATOM 933 O O . ILE A 1 123 ? -11.532 -8.408 -3.301 1.00 97.00 123 ILE A O 1
ATOM 937 N N . THR A 1 124 ? -13.125 -6.952 -2.681 1.00 95.75 124 THR A N 1
ATOM 938 C CA . THR A 1 124 ? -14.233 -7.906 -2.839 1.00 95.75 124 THR A CA 1
ATOM 939 C C . THR A 1 124 ? -14.360 -8.379 -4.288 1.00 95.75 124 THR A C 1
ATOM 941 O O . THR A 1 124 ? -14.519 -9.574 -4.527 1.00 95.75 124 THR A O 1
ATOM 944 N N . ALA A 1 125 ? -14.241 -7.462 -5.252 1.00 97.69 125 ALA A N 1
ATOM 945 C CA . ALA A 1 125 ? -14.278 -7.788 -6.674 1.00 97.69 125 ALA A CA 1
ATOM 946 C C . ALA A 1 125 ? -13.123 -8.718 -7.076 1.00 97.69 125 ALA A C 1
ATOM 948 O O . ALA A 1 125 ? -13.360 -9.745 -7.705 1.00 97.69 125 ALA A O 1
ATOM 949 N N . CYS A 1 126 ? -11.893 -8.418 -6.644 1.00 97.69 126 CYS A N 1
ATOM 950 C CA . CYS A 1 126 ? -10.727 -9.261 -6.912 1.00 97.69 126 CYS A CA 1
ATOM 951 C C . CYS A 1 126 ? -10.901 -10.675 -6.340 1.00 97.69 126 CYS A C 1
ATOM 953 O O . CYS A 1 126 ? -10.654 -11.656 -7.041 1.00 97.69 126 CYS A O 1
ATOM 955 N N . ASN A 1 127 ? -11.388 -10.787 -5.101 1.00 97.12 127 ASN A N 1
ATOM 956 C CA . ASN A 1 127 ? -11.658 -12.078 -4.473 1.00 97.12 127 ASN A CA 1
ATOM 957 C C . ASN A 1 127 ? -12.731 -12.883 -5.223 1.00 97.12 127 ASN A C 1
ATOM 959 O O . ASN A 1 127 ? -12.577 -14.095 -5.377 1.00 97.12 127 ASN A O 1
ATOM 963 N N . SER A 1 128 ? -13.799 -12.214 -5.675 1.00 96.25 128 SER A N 1
ATOM 964 C CA . SER A 1 128 ? -14.903 -12.843 -6.409 1.00 96.25 128 SER A CA 1
ATOM 965 C C . SER A 1 128 ? -14.478 -13.336 -7.788 1.00 96.25 128 SER A C 1
ATOM 967 O O . SER A 1 128 ? -14.918 -14.402 -8.201 1.00 96.25 128 SER A O 1
ATOM 969 N N . GLU A 1 129 ? -13.651 -12.570 -8.496 1.00 98.25 129 GLU A N 1
ATOM 970 C CA . GLU A 1 129 ? -13.205 -12.915 -9.848 1.00 98.25 129 GLU A CA 1
ATOM 971 C C . GLU A 1 129 ? -12.185 -14.061 -9.831 1.00 98.25 129 GLU A C 1
ATOM 973 O O . GLU A 1 129 ? -12.230 -14.971 -10.653 1.00 98.25 129 GLU A O 1
ATOM 978 N N . ASN A 1 130 ? -11.278 -14.053 -8.850 1.00 97.75 130 ASN A N 1
ATOM 979 C CA . ASN A 1 130 ? -10.108 -14.933 -8.844 1.00 97.75 130 ASN A CA 1
ATOM 980 C C . ASN A 1 130 ? -10.252 -16.166 -7.940 1.00 97.75 130 ASN A C 1
ATOM 982 O O . ASN A 1 130 ? -9.268 -16.854 -7.676 1.00 97.75 130 ASN A O 1
ATOM 986 N N . ASN A 1 131 ? -11.463 -16.461 -7.457 1.00 97.12 131 ASN A N 1
ATOM 987 C CA . ASN A 1 131 ? -11.749 -17.613 -6.592 1.00 97.12 131 ASN A CA 1
ATOM 988 C C . ASN A 1 131 ? -10.851 -17.679 -5.339 1.00 97.12 131 ASN A C 1
ATOM 990 O O . ASN A 1 131 ? -10.418 -18.756 -4.921 1.00 97.12 131 ASN A O 1
ATOM 994 N N . ILE A 1 132 ? -10.558 -16.525 -4.732 1.00 97.19 132 ILE A N 1
ATOM 995 C CA . ILE A 1 132 ? -9.697 -16.463 -3.547 1.00 97.19 132 ILE A CA 1
ATOM 996 C C . ILE A 1 132 ? -10.451 -17.071 -2.349 1.00 97.19 132 ILE A C 1
ATOM 998 O O . ILE A 1 132 ? -11.566 -16.636 -2.045 1.00 97.19 132 ILE A O 1
ATOM 1002 N N . PRO A 1 133 ? -9.884 -18.076 -1.653 1.00 96.69 133 PRO A N 1
ATOM 1003 C CA . PRO A 1 133 ? -10.593 -18.783 -0.594 1.00 96.69 133 PRO A CA 1
ATOM 1004 C C . PRO A 1 133 ? -10.806 -17.903 0.641 1.00 96.69 133 PRO A C 1
ATOM 1006 O O . PRO A 1 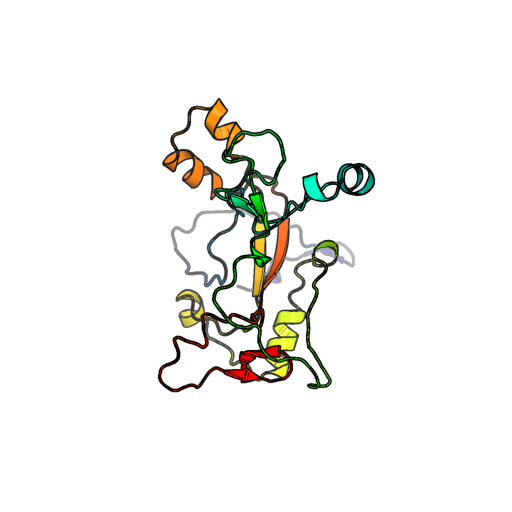133 ? -9.968 -17.077 1.004 1.00 96.69 133 PRO A O 1
ATOM 1009 N N . VAL A 1 134 ? -11.914 -18.138 1.344 1.00 95.62 134 VAL A N 1
ATOM 1010 C CA . VAL A 1 134 ? -12.191 -17.481 2.626 1.00 95.62 134 VAL A CA 1
ATOM 1011 C C . VAL A 1 134 ? -11.351 -18.126 3.724 1.00 95.62 134 VAL A C 1
ATOM 1013 O O . VAL A 1 134 ? -11.372 -19.344 3.905 1.00 95.62 134 VAL A O 1
ATOM 1016 N N . VAL A 1 135 ? -10.650 -17.299 4.498 1.00 96.38 135 VAL A N 1
ATOM 1017 C CA . VAL A 1 135 ? -9.810 -17.740 5.616 1.00 96.38 135 VAL A CA 1
ATOM 1018 C C . VAL A 1 135 ? -10.527 -17.512 6.948 1.00 96.38 135 VAL A C 1
ATOM 1020 O O . VAL A 1 135 ? -11.114 -16.458 7.192 1.00 96.38 135 VAL A O 1
ATOM 1023 N N . GLY A 1 136 ? -10.475 -18.507 7.835 1.00 95.94 136 GLY A N 1
ATOM 1024 C CA . GLY A 1 136 ? -11.056 -18.418 9.175 1.00 95.94 136 GLY A CA 1
ATOM 1025 C C . GLY A 1 136 ? -10.304 -17.455 10.104 1.00 95.94 136 GLY A C 1
ATOM 1026 O O . GLY A 1 136 ? -9.109 -17.206 9.949 1.00 95.94 136 GLY A O 1
ATOM 1027 N N . LYS A 1 137 ? -10.999 -16.960 11.138 1.00 94.69 137 LYS A N 1
ATOM 1028 C CA . LYS A 1 137 ? -10.470 -15.973 12.099 1.00 94.69 137 LYS A CA 1
ATOM 1029 C C . LYS A 1 137 ? -9.127 -16.377 12.724 1.00 94.69 137 LYS A C 1
ATOM 1031 O O . LYS A 1 137 ? -8.281 -15.515 12.952 1.00 94.69 137 LYS A O 1
ATOM 1036 N N . ASP A 1 138 ? -8.943 -17.658 13.034 1.00 94.94 138 ASP A N 1
ATOM 1037 C CA . ASP A 1 138 ? -7.736 -18.133 13.715 1.00 94.94 138 ASP A CA 1
ATOM 1038 C C . ASP A 1 138 ? -6.481 -18.035 12.842 1.00 94.94 138 ASP A C 1
ATOM 1040 O O . ASP A 1 138 ? -5.421 -17.681 13.356 1.00 94.94 138 ASP A O 1
ATOM 1044 N N . GLU A 1 139 ? -6.602 -18.274 11.534 1.00 96.62 139 GLU A N 1
ATOM 1045 C CA . GLU A 1 139 ? -5.481 -18.139 10.597 1.00 96.62 139 GLU A CA 1
ATOM 1046 C C . GLU A 1 139 ? -5.250 -16.673 10.207 1.00 96.62 139 GLU A C 1
ATOM 1048 O O . GLU A 1 139 ? -4.103 -16.236 10.167 1.00 96.62 139 GLU A O 1
ATOM 1053 N N . VAL A 1 140 ? -6.305 -15.857 10.082 1.00 95.94 140 VAL A N 1
ATOM 1054 C CA . VAL A 1 140 ? -6.152 -14.394 9.924 1.00 95.94 140 VAL A CA 1
ATOM 1055 C C . VAL A 1 140 ? -5.410 -13.784 11.118 1.00 95.94 140 VAL A C 1
ATOM 1057 O O . VAL A 1 140 ? -4.531 -12.949 10.949 1.00 95.94 140 VAL A O 1
ATOM 1060 N N . ARG A 1 141 ? -5.679 -14.243 12.348 1.00 94.56 141 ARG A N 1
ATOM 1061 C CA . ARG A 1 141 ? -4.943 -13.784 13.543 1.00 94.56 141 ARG A CA 1
ATOM 1062 C C . ARG A 1 141 ? -3.450 -14.131 13.500 1.00 94.56 141 ARG A C 1
ATOM 1064 O O . ARG A 1 141 ? -2.662 -13.512 14.204 1.00 94.56 141 ARG A O 1
ATOM 1071 N N . ARG A 1 142 ? -3.066 -15.132 12.710 1.00 94.62 142 ARG A N 1
ATOM 1072 C CA . ARG A 1 142 ? -1.672 -15.536 12.487 1.00 94.62 142 ARG A CA 1
ATOM 1073 C C . ARG A 1 142 ? -1.051 -14.824 11.279 1.00 94.62 142 ARG A C 1
ATOM 1075 O O . ARG A 1 142 ? 0.011 -15.257 10.841 1.00 94.62 142 ARG A O 1
ATOM 1082 N N . SER A 1 143 ? -1.704 -13.779 10.758 1.00 94.62 143 SER A N 1
ATOM 1083 C CA . SER A 1 143 ? -1.290 -13.025 9.566 1.00 94.62 143 SER A CA 1
ATOM 1084 C C . SER A 1 143 ? -1.186 -13.910 8.319 1.00 94.62 143 SER A C 1
ATOM 1086 O O . SER A 1 143 ? -0.186 -13.892 7.605 1.00 94.62 143 SER A O 1
ATOM 1088 N N . ARG A 1 144 ? -2.191 -14.773 8.122 1.00 95.25 144 ARG A N 1
ATOM 1089 C CA . ARG A 1 144 ? -2.301 -15.705 6.986 1.00 95.25 144 ARG A CA 1
ATOM 1090 C C . ARG A 1 144 ? -3.613 -15.515 6.235 1.00 95.25 144 ARG A C 1
ATOM 1092 O O . ARG A 1 144 ? -4.338 -16.471 5.972 1.00 95.25 144 ARG A O 1
ATOM 1099 N N . GLU A 1 145 ? -3.969 -14.275 5.955 1.00 95.06 145 GLU A N 1
ATOM 1100 C CA . GLU A 1 145 ? -5.081 -13.940 5.079 1.00 95.06 145 GLU A CA 1
ATOM 1101 C C . GLU A 1 145 ? -4.721 -14.147 3.603 1.00 95.06 145 GLU A C 1
ATOM 1103 O O . GLU A 1 145 ? -3.583 -13.953 3.182 1.00 95.06 145 GLU A O 1
ATOM 1108 N N . MET A 1 146 ? -5.715 -14.524 2.801 1.00 96.12 146 MET A N 1
ATOM 1109 C CA . MET A 1 146 ? -5.564 -14.661 1.356 1.00 96.12 146 MET A CA 1
ATOM 1110 C C . MET A 1 146 ? -6.249 -13.472 0.686 1.00 96.12 146 MET A C 1
ATOM 1112 O O . MET A 1 146 ? -7.465 -13.462 0.521 1.00 96.12 146 MET A O 1
ATOM 1116 N N . HIS A 1 147 ? -5.462 -12.461 0.327 1.00 96.50 147 HIS A N 1
ATOM 1117 C CA . HIS A 1 147 ? -5.893 -11.307 -0.459 1.00 96.50 147 HIS A CA 1
ATOM 1118 C C . HIS A 1 147 ? -4.785 -10.934 -1.445 1.00 96.50 147 HIS A C 1
ATOM 1120 O O . HIS A 1 147 ? -3.649 -10.703 -1.040 1.00 96.50 147 HIS A O 1
ATOM 1126 N N . TRP A 1 148 ? -5.101 -10.868 -2.740 1.00 96.88 148 TRP A N 1
ATOM 1127 C CA . TRP A 1 148 ? -4.132 -10.448 -3.767 1.00 96.88 148 TRP A CA 1
ATOM 1128 C C . TRP A 1 148 ? -3.946 -8.933 -3.830 1.00 96.88 148 TRP A C 1
ATOM 1130 O O . TRP A 1 148 ? -2.916 -8.446 -4.294 1.00 96.88 148 TRP A O 1
ATOM 1140 N N . MET A 1 149 ? -4.933 -8.190 -3.332 1.00 95.75 149 MET A N 1
ATOM 1141 C CA . MET A 1 149 ? -4.843 -6.755 -3.134 1.00 95.75 149 MET A CA 1
ATOM 1142 C C . MET A 1 149 ? -5.339 -6.375 -1.745 1.00 95.75 149 MET A C 1
ATOM 1144 O O . MET A 1 149 ? -6.309 -6.942 -1.238 1.00 95.75 149 MET A O 1
ATOM 1148 N N . ARG A 1 150 ? -4.688 -5.383 -1.151 1.00 95.69 150 ARG A N 1
ATOM 1149 C CA . ARG A 1 150 ? -5.050 -4.802 0.142 1.00 95.69 150 ARG A CA 1
ATOM 1150 C C . ARG A 1 150 ? -5.206 -3.294 0.010 1.00 95.69 150 ARG A C 1
ATOM 1152 O O . ARG A 1 150 ? -4.744 -2.706 -0.961 1.00 95.69 150 ARG A O 1
ATOM 1159 N N . ILE A 1 151 ? -5.870 -2.674 0.976 1.00 96.69 151 ILE A N 1
ATOM 1160 C CA . ILE A 1 151 ? -5.908 -1.218 1.117 1.00 96.69 151 ILE A CA 1
ATOM 1161 C C . ILE A 1 151 ? -5.196 -0.904 2.421 1.00 96.69 151 ILE A C 1
ATOM 1163 O O . ILE A 1 151 ? -5.715 -1.213 3.493 1.00 96.69 151 ILE A O 1
ATOM 1167 N N . ASP A 1 152 ? -4.017 -0.311 2.305 1.00 95.62 152 ASP A N 1
ATOM 1168 C CA . ASP A 1 152 ? -3.249 0.146 3.450 1.00 95.62 152 ASP A CA 1
ATOM 1169 C C . ASP A 1 152 ? -3.826 1.490 3.904 1.00 95.62 152 ASP A C 1
ATOM 1171 O O . ASP A 1 152 ? -4.118 2.371 3.088 1.00 95.62 152 ASP A O 1
ATOM 1175 N N . ARG A 1 153 ? -4.043 1.632 5.213 1.00 94.94 153 ARG A N 1
ATOM 1176 C CA . ARG A 1 153 ? -4.519 2.874 5.826 1.00 94.94 153 ARG A CA 1
ATOM 1177 C C . ARG A 1 153 ? -3.441 3.452 6.725 1.00 94.94 153 ARG A C 1
ATOM 1179 O O . ARG A 1 153 ? -3.131 2.841 7.746 1.00 94.94 153 ARG A O 1
ATOM 1186 N N . TYR A 1 154 ? -2.956 4.644 6.412 1.00 95.44 154 TYR A N 1
ATOM 1187 C CA . TYR A 1 154 ? -1.976 5.336 7.244 1.00 95.44 154 TYR A CA 1
ATOM 1188 C C . TYR A 1 154 ? -2.596 6.515 7.981 1.00 95.44 154 TYR A C 1
ATOM 1190 O O . TYR A 1 154 ? -3.332 7.309 7.397 1.00 95.44 154 TYR A O 1
ATOM 1198 N N . TYR A 1 155 ? -2.300 6.597 9.275 1.00 95.31 155 TYR A N 1
ATOM 1199 C CA . TYR A 1 155 ? -2.600 7.736 10.128 1.00 95.31 155 TYR A CA 1
ATOM 1200 C C . TYR A 1 155 ? -1.384 8.644 10.278 1.00 95.31 155 TYR A C 1
ATOM 1202 O O . TYR A 1 155 ? -0.262 8.153 10.405 1.00 95.31 155 TYR A O 1
ATOM 1210 N N . SER A 1 156 ? -1.608 9.954 10.362 1.00 92.94 156 SER A N 1
ATOM 1211 C CA . SER A 1 156 ? -0.553 10.878 10.779 1.00 92.94 156 SER A CA 1
ATOM 1212 C C . SER A 1 156 ? -0.205 10.713 12.263 1.00 92.94 156 SER A C 1
ATOM 1214 O O . SER A 1 156 ? -1.069 10.409 13.093 1.00 92.94 156 SER A O 1
ATOM 1216 N N . SER A 1 157 ? 1.057 10.978 12.595 1.00 93.19 157 SER A N 1
ATOM 1217 C CA . SER A 1 157 ? 1.535 11.151 13.969 1.00 93.19 157 SER A CA 1
ATOM 1218 C C . SER A 1 157 ? 1.940 12.606 14.204 1.00 93.19 157 SER A C 1
ATOM 1220 O O . SER A 1 157 ? 2.419 13.282 13.295 1.00 93.19 157 SER A O 1
ATOM 1222 N N . ASP A 1 158 ? 1.792 13.082 15.442 1.00 91.06 158 ASP A N 1
ATOM 1223 C CA . ASP A 1 158 ? 2.289 14.401 15.846 1.00 91.06 158 ASP A CA 1
ATOM 1224 C C . ASP A 1 158 ? 3.821 14.405 15.989 1.00 91.06 158 ASP A C 1
ATOM 1226 O O . ASP A 1 158 ? 4.426 15.469 16.162 1.00 91.06 158 ASP A O 1
ATOM 1230 N N . MET A 1 159 ? 4.451 13.225 15.983 1.00 91.50 159 MET A N 1
ATOM 1231 C CA . MET A 1 159 ? 5.897 13.068 16.021 1.00 91.50 159 MET A CA 1
ATOM 1232 C C . MET A 1 159 ? 6.476 13.089 14.602 1.00 91.50 159 MET A C 1
ATOM 1234 O O . MET A 1 159 ? 6.176 12.230 13.780 1.00 91.50 159 MET A O 1
ATOM 1238 N N . THR A 1 160 ? 7.364 14.047 14.335 1.00 89.19 160 THR A N 1
ATOM 1239 C CA . THR A 1 160 ? 8.118 14.170 13.077 1.00 89.19 160 THR A CA 1
ATOM 1240 C C . THR A 1 160 ? 9.616 14.194 13.360 1.00 89.19 160 THR A C 1
ATOM 1242 O O . THR A 1 160 ? 10.037 14.475 14.488 1.00 89.19 160 THR A O 1
ATOM 1245 N N . LYS A 1 161 ? 10.454 13.938 12.344 1.00 89.19 161 LYS A N 1
ATOM 1246 C CA . LYS A 1 161 ? 11.920 13.999 12.517 1.00 89.19 161 LYS A CA 1
ATOM 1247 C C . LYS A 1 161 ? 12.377 15.376 13.013 1.00 89.19 161 LYS A C 1
ATOM 1249 O O . LYS A 1 161 ? 13.254 15.471 13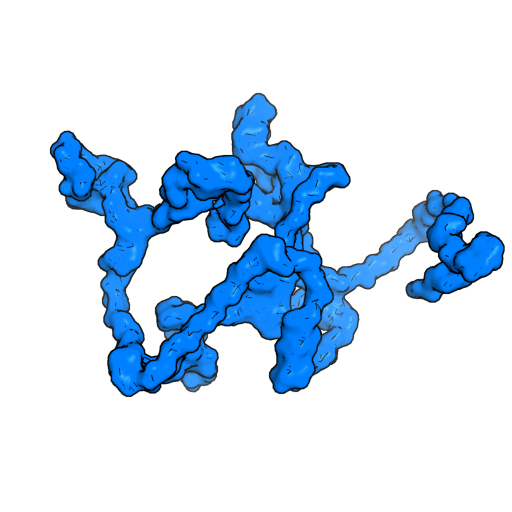.869 1.00 89.19 161 LYS A O 1
ATOM 1254 N N . GLU A 1 162 ? 11.738 16.438 12.528 1.00 88.62 162 GLU A N 1
ATOM 1255 C CA . GLU A 1 162 ? 12.012 17.815 12.948 1.00 88.62 162 GLU A CA 1
ATOM 1256 C C . GLU A 1 162 ? 11.641 18.068 14.411 1.00 88.62 162 GLU A C 1
ATOM 1258 O O . GLU A 1 162 ? 12.384 18.721 15.149 1.00 88.62 162 GLU A O 1
ATOM 1263 N N . ARG A 1 163 ? 10.485 17.556 14.847 1.00 89.81 163 ARG A N 1
ATOM 1264 C CA . ARG A 1 163 ? 10.032 17.688 16.232 1.00 89.81 163 ARG A CA 1
ATOM 1265 C C . ARG A 1 163 ? 10.943 16.923 17.184 1.00 89.81 163 ARG A C 1
ATOM 1267 O O . ARG A 1 163 ? 11.375 17.490 18.183 1.00 89.81 163 ARG A O 1
ATOM 1274 N N . ALA A 1 164 ? 11.308 15.694 16.833 1.00 91.50 164 ALA A N 1
ATOM 1275 C CA . ALA A 1 164 ? 12.230 14.890 17.624 1.00 91.50 164 ALA A CA 1
ATOM 1276 C C . ALA A 1 164 ? 13.591 15.572 17.810 1.00 91.50 164 ALA A C 1
ATOM 1278 O O . ALA A 1 164 ? 14.150 15.545 18.906 1.00 91.50 164 ALA A O 1
ATOM 1279 N N . GLN A 1 165 ? 14.096 16.249 16.772 1.00 90.56 165 GLN A N 1
ATOM 1280 C CA . GLN A 1 165 ? 15.322 17.038 16.871 1.00 90.56 165 GLN A CA 1
ATOM 1281 C C . GLN A 1 165 ? 15.174 18.227 17.832 1.00 90.56 165 GLN A C 1
ATOM 1283 O O . GLN A 1 165 ? 16.084 18.484 18.620 1.00 90.56 165 GLN A O 1
ATOM 1288 N N . LYS A 1 166 ? 14.037 18.937 17.799 1.00 92.25 166 LYS A N 1
ATOM 1289 C CA . LYS A 1 166 ? 13.751 20.061 18.713 1.00 92.25 166 LYS A CA 1
ATOM 1290 C C . LYS A 1 166 ? 13.611 19.611 20.168 1.00 92.25 166 LYS A C 1
ATOM 1292 O O . LYS A 1 166 ? 14.054 20.320 21.065 1.00 92.25 166 LYS A O 1
ATOM 1297 N N . GLU A 1 167 ? 13.016 18.445 20.394 1.00 92.94 167 GLU A N 1
ATOM 1298 C CA . GLU A 1 167 ? 12.801 17.869 21.727 1.00 92.94 167 GLU A CA 1
ATOM 1299 C C . GLU A 1 167 ? 14.021 17.084 22.250 1.00 92.94 167 GLU A C 1
ATOM 1301 O O . GLU A 1 167 ? 14.029 16.644 23.398 1.00 92.94 167 GLU A O 1
ATOM 1306 N N . GLY A 1 168 ? 15.077 16.928 21.442 1.00 91.94 168 GLY A N 1
ATOM 1307 C CA . GLY A 1 168 ? 16.295 16.210 21.831 1.00 91.94 168 GLY A CA 1
ATOM 1308 C C . GLY A 1 168 ? 16.098 14.699 21.988 1.00 91.94 168 GLY A C 1
ATOM 1309 O O . GLY A 1 168 ? 16.858 14.051 22.711 1.00 91.94 168 GLY A O 1
ATOM 1310 N N . LEU A 1 169 ? 15.084 14.128 21.332 1.00 91.31 169 LEU A N 1
ATOM 1311 C CA . LE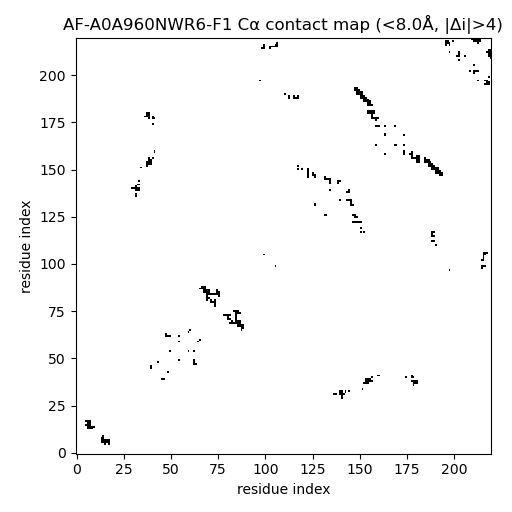U A 1 169 ? 14.779 12.703 21.411 1.00 91.31 169 LEU A CA 1
ATOM 1312 C C . LEU A 1 169 ? 15.847 11.876 20.687 1.00 91.31 169 LEU A C 1
ATOM 1314 O O . LEU A 1 169 ? 16.267 12.172 19.566 1.00 91.31 169 LEU A O 1
ATOM 1318 N N . GLY A 1 170 ? 16.273 10.784 21.323 1.00 92.06 170 GLY A N 1
ATOM 1319 C CA . GLY A 1 170 ? 17.106 9.781 20.665 1.00 92.06 170 GLY A CA 1
ATOM 1320 C C . GLY A 1 170 ? 16.340 9.079 19.538 1.00 92.06 170 GLY A C 1
ATOM 1321 O O . GLY A 1 170 ? 15.117 8.963 19.590 1.00 92.06 170 GLY A O 1
ATOM 1322 N N . LYS A 1 171 ? 17.059 8.535 18.546 1.00 91.06 171 LYS A N 1
ATOM 1323 C CA . LYS A 1 171 ? 16.455 7.864 17.374 1.00 91.06 171 LYS A CA 1
ATOM 1324 C C . LYS A 1 171 ? 15.432 6.786 17.747 1.00 91.06 171 LYS A C 1
ATOM 1326 O O . LYS A 1 171 ? 14.409 6.673 17.090 1.00 91.06 171 LYS A O 1
ATOM 1331 N N . ILE A 1 172 ? 15.716 5.999 18.788 1.00 92.19 172 ILE A N 1
ATOM 1332 C CA . ILE A 1 172 ? 14.815 4.934 19.250 1.00 92.19 172 ILE A CA 1
ATOM 1333 C C . ILE A 1 172 ? 13.516 5.533 19.799 1.00 92.19 172 ILE A C 1
ATOM 1335 O O . ILE A 1 172 ? 12.446 5.098 19.397 1.00 92.19 172 ILE A O 1
ATOM 1339 N N . GLY A 1 173 ? 13.608 6.549 20.665 1.00 92.44 173 GLY A N 1
ATOM 1340 C CA . GLY A 1 173 ? 12.432 7.219 21.229 1.00 92.44 173 GLY A CA 1
ATOM 1341 C C . GLY A 1 173 ? 11.579 7.877 20.148 1.00 92.44 173 GLY A C 1
ATOM 1342 O O . GLY A 1 173 ? 10.379 7.653 20.102 1.00 92.44 173 GLY A O 1
ATOM 1343 N N . MET A 1 174 ? 12.222 8.572 19.204 1.00 93.12 174 MET A N 1
ATOM 1344 C CA . MET A 1 174 ? 11.548 9.161 18.045 1.00 93.12 174 MET A CA 1
ATOM 1345 C C . MET A 1 174 ? 10.711 8.131 17.278 1.00 93.12 174 MET A C 1
ATOM 1347 O O . MET A 1 174 ? 9.539 8.380 17.021 1.00 93.12 174 MET A O 1
ATOM 1351 N N . TYR A 1 175 ? 11.296 6.989 16.899 1.00 92.88 175 TYR A N 1
ATOM 1352 C CA . TYR A 1 175 ? 10.555 5.983 16.137 1.00 92.88 175 TYR A CA 1
ATOM 1353 C C . TYR A 1 175 ? 9.460 5.308 16.971 1.00 92.88 175 TYR A C 1
ATOM 1355 O O . TYR A 1 175 ? 8.397 5.044 16.434 1.00 92.88 175 TYR A O 1
ATOM 1363 N N . LEU A 1 176 ? 9.658 5.084 18.272 1.00 92.94 176 LEU A N 1
ATOM 1364 C CA . LEU A 1 176 ? 8.591 4.541 19.124 1.00 92.94 176 LEU A CA 1
ATOM 1365 C C . LEU A 1 176 ? 7.390 5.492 19.217 1.00 92.94 176 LEU A C 1
ATOM 1367 O O . LEU A 1 176 ? 6.248 5.050 19.121 1.00 92.94 176 LEU A O 1
ATOM 1371 N N . ASP A 1 177 ? 7.637 6.795 19.342 1.00 92.75 177 ASP A N 1
ATOM 1372 C CA . ASP A 1 177 ? 6.567 7.792 19.418 1.00 92.75 177 ASP A CA 1
ATOM 1373 C C . ASP A 1 177 ? 5.875 8.001 18.057 1.00 92.75 177 ASP A C 1
ATOM 1375 O O . ASP A 1 177 ? 4.674 8.263 18.005 1.00 92.75 177 ASP A O 1
ATOM 1379 N N . MET A 1 178 ? 6.598 7.828 16.942 1.00 93.94 178 MET A N 1
ATOM 1380 C CA . MET A 1 178 ? 6.040 7.889 15.579 1.00 93.94 178 MET A CA 1
ATOM 1381 C C . MET A 1 178 ? 5.072 6.745 15.251 1.00 93.94 178 MET A C 1
ATOM 1383 O O . MET A 1 178 ? 4.233 6.897 14.360 1.00 93.94 178 MET A O 1
ATOM 1387 N N . GLU A 1 179 ? 5.156 5.609 15.948 1.00 93.50 179 GLU A N 1
ATOM 1388 C CA . GLU A 1 179 ? 4.203 4.499 15.781 1.00 93.50 179 GLU A CA 1
ATOM 1389 C C . GLU A 1 179 ? 2.818 4.837 16.354 1.00 93.50 179 GLU A C 1
ATOM 1391 O O . GLU A 1 179 ? 1.825 4.186 16.014 1.00 93.50 179 GLU 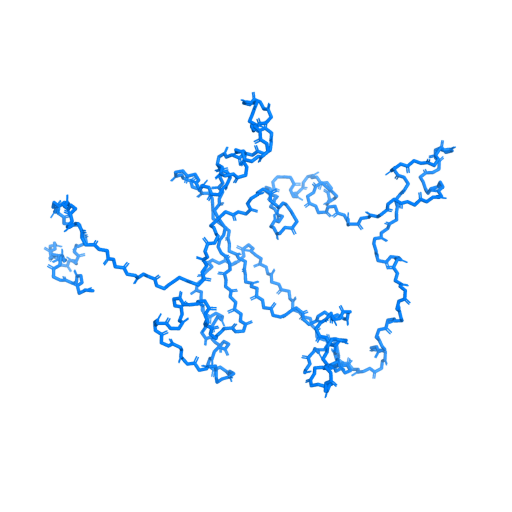A O 1
ATOM 1396 N N . VAL A 1 180 ? 2.733 5.862 17.210 1.00 93.75 180 VAL A N 1
ATOM 1397 C CA . VAL A 1 180 ? 1.499 6.292 17.867 1.00 93.75 180 VAL A CA 1
ATOM 1398 C C . VAL A 1 180 ? 0.789 7.343 16.999 1.00 93.75 180 VAL A C 1
ATOM 1400 O O . VAL A 1 180 ? 1.346 8.419 16.757 1.00 93.75 180 VAL A O 1
ATOM 1403 N N . PRO A 1 181 ? -0.446 7.072 16.529 1.00 94.62 181 PRO A N 1
ATOM 1404 C CA . PRO A 1 181 ? -1.245 8.059 15.806 1.00 94.62 181 PRO A CA 1
ATOM 1405 C C . PRO A 1 181 ? -1.608 9.267 16.676 1.00 94.62 181 PRO A C 1
ATOM 1407 O O . PRO A 1 181 ? -1.827 9.125 17.881 1.00 94.62 181 PRO A O 1
ATOM 1410 N N . SER A 1 182 ? -1.761 10.435 16.052 1.00 94.44 182 SER A N 1
ATOM 1411 C CA . SER A 1 182 ? -2.309 11.630 16.710 1.00 94.44 182 SER A CA 1
ATOM 1412 C C . SER A 1 182 ? -3.734 11.395 17.227 1.00 94.44 182 SER A C 1
ATOM 1414 O O . SER A 1 182 ? -4.459 10.541 16.717 1.00 94.44 182 SER A O 1
ATOM 1416 N N . GLU A 1 183 ? -4.202 12.214 18.176 1.00 94.44 183 GLU A N 1
ATOM 1417 C CA . GLU A 1 183 ? -5.601 12.164 18.650 1.00 94.44 183 GLU A CA 1
ATOM 1418 C C . GLU A 1 183 ? -6.606 12.475 17.520 1.00 94.44 183 GLU A C 1
ATOM 1420 O O . GLU A 1 183 ? -7.704 11.918 17.469 1.00 94.44 183 GLU A O 1
ATOM 1425 N N . LYS A 1 184 ? -6.218 13.355 16.587 1.00 94.44 184 LYS A N 1
ATOM 1426 C CA . LYS A 1 184 ? -7.000 13.751 15.405 1.00 94.44 184 LYS A CA 1
ATOM 1427 C C . LYS A 1 184 ? -6.152 13.591 14.141 1.00 94.44 184 LYS A C 1
ATOM 1429 O O . LYS A 1 184 ? -5.691 14.594 13.596 1.00 94.44 184 LYS A O 1
ATOM 1434 N N . PRO A 1 185 ? -5.898 12.351 13.704 1.00 94.25 185 PRO A N 1
ATOM 1435 C CA . PRO A 1 185 ? -4.974 12.105 12.614 1.00 94.25 185 PRO A CA 1
ATOM 1436 C C . PRO A 1 185 ? -5.631 12.400 11.261 1.00 94.25 185 PRO A C 1
ATOM 1438 O O . PRO A 1 185 ? -6.839 12.196 11.089 1.00 94.25 185 PRO A O 1
ATOM 1441 N N . SER A 1 186 ? -4.832 12.822 10.281 1.00 92.62 186 SER A N 1
ATOM 1442 C CA . SER A 1 186 ? -5.213 12.656 8.878 1.00 92.62 186 SER A CA 1
ATOM 1443 C C . SER A 1 186 ? -5.152 11.172 8.510 1.00 92.62 186 SER A C 1
ATOM 1445 O O . SER A 1 186 ? -4.493 10.371 9.180 1.00 92.62 186 SER A O 1
ATOM 1447 N N . VAL A 1 187 ? -5.899 10.787 7.476 1.00 94.44 187 VAL A N 1
ATOM 1448 C CA . VAL A 1 187 ? -6.001 9.396 7.028 1.00 94.44 187 VAL A CA 1
ATOM 1449 C C . VAL A 1 187 ? -5.759 9.339 5.533 1.00 94.44 187 VAL A C 1
ATOM 1451 O O . VAL A 1 187 ? -6.441 10.038 4.785 1.00 94.44 187 VAL A O 1
ATOM 1454 N N . VAL A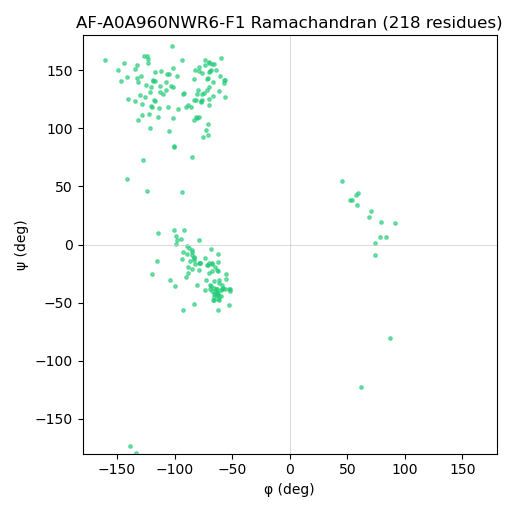 1 188 ? -4.856 8.460 5.110 1.00 94.69 188 VAL A N 1
ATOM 1455 C CA . VAL A 1 188 ? -4.609 8.165 3.696 1.00 94.69 188 VAL A CA 1
ATOM 1456 C C . VAL A 1 188 ? -4.894 6.696 3.418 1.00 94.69 188 VAL A C 1
ATOM 1458 O O . VAL A 1 188 ? -4.579 5.828 4.236 1.00 94.69 188 VAL A O 1
ATOM 1461 N N . PHE A 1 189 ? -5.484 6.420 2.255 1.00 96.38 189 PHE A N 1
ATOM 1462 C CA . PHE A 1 189 ? -5.737 5.072 1.760 1.00 96.38 189 PHE A CA 1
ATOM 1463 C C . PHE A 1 189 ? -4.883 4.793 0.529 1.00 96.38 189 PHE A C 1
ATOM 1465 O O . PHE A 1 189 ? -4.880 5.570 -0.422 1.00 96.38 189 PHE A O 1
ATOM 1472 N N . MET A 1 190 ? -4.201 3.652 0.528 1.00 96.00 190 MET A N 1
ATOM 1473 C CA . MET A 1 190 ? -3.358 3.225 -0.580 1.00 96.00 190 MET A CA 1
ATOM 1474 C C . MET A 1 190 ? -3.674 1.773 -0.942 1.00 96.00 190 MET A C 1
ATOM 1476 O O . MET A 1 190 ? -3.325 0.857 -0.194 1.00 96.00 190 MET A O 1
ATOM 1480 N N . PRO A 1 191 ? -4.353 1.523 -2.072 1.00 96.88 191 PRO A N 1
ATOM 1481 C CA . PRO A 1 191 ? -4.500 0.177 -2.599 1.00 96.88 191 PRO A CA 1
ATOM 1482 C C . PRO A 1 191 ? -3.139 -0.360 -3.046 1.00 96.88 191 PRO A C 1
ATOM 1484 O O . PRO A 1 191 ? -2.446 0.277 -3.835 1.00 96.88 191 PRO A O 1
ATOM 1487 N N . VAL A 1 192 ? -2.772 -1.543 -2.565 1.00 96.69 192 VAL A N 1
ATOM 1488 C CA . VAL A 1 192 ? -1.519 -2.219 -2.905 1.00 96.69 192 VAL A CA 1
ATOM 1489 C C . VAL A 1 192 ? -1.826 -3.621 -3.411 1.00 96.69 192 VAL A C 1
ATOM 1491 O O . VAL A 1 192 ? -2.493 -4.412 -2.742 1.00 96.69 192 VAL A O 1
ATOM 1494 N N . MET A 1 193 ? -1.307 -3.929 -4.592 1.00 97.12 193 MET A N 1
ATOM 1495 C CA . MET A 1 193 ? -1.353 -5.235 -5.254 1.00 97.12 193 MET A CA 1
ATOM 1496 C C . MET A 1 193 ? 0.036 -5.604 -5.792 1.00 97.12 193 MET A C 1
ATOM 1498 O O . MET A 1 193 ? 0.990 -4.833 -5.644 1.00 97.12 193 MET A O 1
ATOM 1502 N N . CYS A 1 194 ? 0.160 -6.764 -6.441 1.00 97.12 194 CYS A N 1
ATOM 1503 C CA . CYS A 1 194 ? 1.333 -7.062 -7.263 1.00 97.12 194 CYS A CA 1
ATOM 1504 C C . CYS A 1 194 ? 1.509 -5.976 -8.337 1.00 97.12 194 CYS A C 1
ATOM 1506 O O . CYS A 1 194 ? 0.574 -5.678 -9.075 1.00 97.12 194 CYS A O 1
ATOM 1508 N N . GLN A 1 195 ? 2.702 -5.388 -8.419 1.00 96.69 195 GLN A N 1
ATOM 1509 C CA . GLN A 1 195 ? 2.996 -4.294 -9.353 1.00 96.69 195 GLN A CA 1
ATOM 1510 C C . GLN A 1 195 ? 3.497 -4.785 -10.721 1.00 96.69 195 GLN A C 1
ATOM 1512 O O . GLN A 1 195 ? 3.767 -3.959 -11.584 1.00 96.69 195 GLN A O 1
ATOM 1517 N N . HIS A 1 196 ? 3.644 -6.107 -10.909 1.00 95.19 196 HIS A N 1
ATOM 1518 C CA . HIS A 1 196 ? 4.169 -6.732 -12.133 1.00 95.19 196 HIS A CA 1
ATOM 1519 C C . HIS A 1 196 ? 5.437 -6.030 -12.655 1.00 95.19 196 HIS A C 1
ATOM 1521 O O . HIS A 1 196 ? 5.499 -5.553 -13.784 1.00 95.19 196 HIS A O 1
ATOM 1527 N N . CYS A 1 197 ? 6.441 -5.907 -11.782 1.00 92.69 197 CYS A N 1
ATOM 1528 C CA . CYS A 1 197 ? 7.693 -5.217 -12.089 1.00 92.69 197 CYS A CA 1
ATOM 1529 C C . CYS A 1 197 ? 8.375 -5.825 -13.326 1.00 92.69 197 CYS A C 1
ATOM 1531 O O . CYS A 1 197 ? 8.416 -7.043 -13.433 1.00 92.69 197 CYS A O 1
ATOM 1533 N N . ASN A 1 198 ? 8.993 -5.004 -14.190 1.00 89.38 198 ASN A N 1
ATOM 1534 C CA . ASN A 1 198 ? 9.822 -5.527 -15.290 1.00 89.38 198 ASN A CA 1
ATOM 1535 C C . ASN A 1 198 ? 11.016 -6.315 -14.716 1.00 89.38 198 ASN A C 1
ATOM 1537 O O . ASN A 1 198 ? 11.157 -7.504 -14.947 1.00 89.38 198 ASN A O 1
ATOM 1541 N N . HIS A 1 199 ? 11.825 -5.671 -13.865 1.00 90.94 199 HIS A N 1
ATOM 1542 C CA . HIS A 1 199 ? 12.898 -6.338 -13.121 1.00 90.94 199 HIS A CA 1
ATOM 1543 C C . HIS A 1 199 ? 12.341 -6.964 -11.846 1.00 90.94 199 HIS A C 1
ATOM 1545 O O . HIS A 1 199 ? 12.472 -6.411 -10.753 1.00 90.94 199 HIS A O 1
ATOM 1551 N N . ALA A 1 200 ? 11.633 -8.082 -11.997 1.00 93.50 200 ALA A N 1
ATOM 1552 C CA . ALA A 1 200 ? 10.932 -8.751 -10.910 1.00 93.50 200 ALA A CA 1
ATOM 1553 C C . ALA A 1 200 ? 11.885 -9.590 -10.032 1.00 93.50 200 ALA A C 1
ATOM 1555 O O . ALA A 1 200 ? 12.310 -10.675 -10.439 1.00 93.50 200 ALA A O 1
ATOM 1556 N N . PRO A 1 201 ? 12.172 -9.183 -8.777 1.00 94.31 201 PRO A N 1
ATOM 1557 C CA . PRO A 1 201 ? 13.030 -9.976 -7.895 1.00 94.31 201 PRO A CA 1
ATOM 1558 C C . PRO A 1 201 ? 12.392 -11.311 -7.480 1.00 94.31 201 PRO A C 1
ATOM 1560 O O . PRO A 1 201 ? 13.090 -12.200 -7.007 1.00 94.31 201 PRO A O 1
ATOM 1563 N N . CYS A 1 202 ? 11.073 -11.468 -7.639 1.00 95.50 202 CYS A N 1
ATOM 1564 C CA . CYS A 1 202 ? 10.368 -12.714 -7.344 1.00 95.50 202 CYS A CA 1
ATOM 1565 C C . CYS A 1 202 ? 10.531 -13.797 -8.427 1.00 95.50 202 CYS A C 1
ATOM 1567 O O . CYS A 1 202 ? 10.241 -14.959 -8.148 1.00 95.50 202 CYS A O 1
ATOM 1569 N N . GLU A 1 203 ? 10.987 -13.454 -9.635 1.00 93.81 203 GLU A N 1
ATOM 1570 C CA . GLU A 1 203 ? 11.178 -14.425 -10.723 1.00 93.81 203 GLU A CA 1
ATOM 1571 C C . GLU A 1 203 ? 12.518 -15.148 -10.605 1.00 93.81 203 GLU A C 1
ATOM 1573 O O . GLU A 1 203 ? 12.576 -16.376 -10.568 1.00 93.81 203 GLU A O 1
ATOM 1578 N N . THR A 1 204 ? 13.607 -14.391 -10.461 1.00 92.81 204 THR A N 1
ATOM 1579 C CA . THR A 1 204 ? 14.981 -14.924 -10.488 1.00 92.81 204 THR A CA 1
ATOM 1580 C C . THR A 1 204 ? 15.301 -15.865 -9.327 1.00 92.81 204 THR A C 1
ATOM 1582 O O . THR A 1 204 ? 16.240 -16.655 -9.403 1.00 92.81 204 THR A O 1
ATOM 1585 N N . VAL A 1 205 ? 14.514 -15.800 -8.253 1.00 96.06 205 VAL A N 1
ATOM 1586 C CA . VAL A 1 205 ? 14.671 -16.630 -7.054 1.00 96.06 205 VAL A CA 1
ATOM 1587 C C . VAL A 1 205 ? 13.843 -17.917 -7.094 1.00 96.06 205 VAL A C 1
ATOM 1589 O O . VAL A 1 205 ? 13.975 -18.741 -6.190 1.00 96.06 205 VAL A O 1
ATOM 1592 N N . CYS A 1 206 ? 12.985 -18.110 -8.104 1.00 96.19 206 CYS A N 1
ATOM 1593 C CA . CYS A 1 206 ? 12.131 -19.289 -8.202 1.00 96.19 206 CYS A CA 1
ATOM 1594 C C . CYS A 1 206 ? 12.907 -20.487 -8.784 1.00 96.19 206 CYS A C 1
ATOM 1596 O O . CYS A 1 206 ? 13.193 -20.514 -9.982 1.00 96.19 206 CYS A O 1
ATOM 1598 N N . PRO A 1 207 ? 13.213 -21.533 -7.991 1.00 97.12 207 PRO A N 1
ATOM 1599 C CA . PRO A 1 207 ? 14.103 -22.617 -8.422 1.00 97.12 207 PRO A CA 1
ATOM 1600 C C . PRO A 1 207 ? 13.496 -23.531 -9.495 1.00 97.12 207 PRO A C 1
ATOM 1602 O O . PRO A 1 207 ? 14.212 -24.309 -10.118 1.00 97.12 207 PRO A O 1
ATOM 1605 N N . VAL A 1 208 ? 12.178 -23.468 -9.686 1.00 96.88 208 VAL A N 1
ATOM 1606 C CA . VAL A 1 208 ? 11.425 -24.312 -10.625 1.00 96.88 208 VAL A CA 1
ATOM 1607 C C . VAL A 1 208 ? 10.796 -23.511 -11.766 1.00 96.88 208 VAL A C 1
ATOM 1609 O O . VAL A 1 208 ? 9.983 -24.06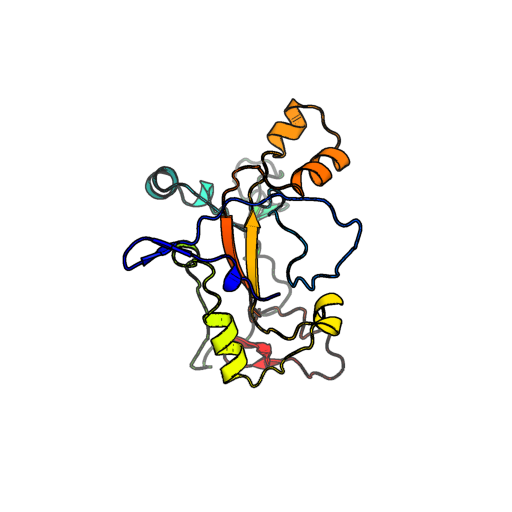1 -12.499 1.00 96.88 208 VAL A O 1
ATOM 1612 N N . ALA A 1 209 ? 11.151 -22.226 -11.905 1.00 94.19 209 ALA A N 1
ATOM 1613 C CA . ALA A 1 209 ? 10.622 -21.331 -12.938 1.00 94.19 209 ALA A CA 1
ATOM 1614 C C . ALA A 1 209 ? 9.080 -21.299 -13.000 1.00 94.19 209 ALA A C 1
ATOM 1616 O O . ALA A 1 209 ? 8.487 -21.257 -14.072 1.00 94.19 209 ALA A O 1
ATOM 1617 N N . ALA A 1 210 ? 8.429 -21.342 -11.833 1.00 96.12 210 ALA A N 1
ATOM 1618 C CA . ALA A 1 210 ? 6.974 -21.226 -11.735 1.00 96.12 210 ALA A CA 1
ATOM 1619 C C . ALA A 1 210 ? 6.476 -19.781 -11.874 1.00 96.12 210 ALA A C 1
ATOM 1621 O O . ALA A 1 210 ? 5.286 -19.590 -12.078 1.00 96.12 210 ALA A O 1
ATOM 1622 N N . THR A 1 211 ? 7.366 -18.796 -11.729 1.00 94.06 211 THR A N 1
ATOM 1623 C CA . THR A 1 211 ? 7.083 -17.377 -11.940 1.00 94.06 211 THR A CA 1
ATOM 1624 C C . THR A 1 211 ? 7.947 -16.859 -13.081 1.00 94.06 211 THR A C 1
ATOM 1626 O O . THR A 1 211 ? 9.170 -17.005 -13.041 1.00 94.06 211 THR A O 1
ATOM 1629 N N . THR A 1 212 ? 7.320 -16.285 -14.105 1.00 91.44 212 THR A N 1
ATOM 1630 C CA . THR A 1 212 ? 7.995 -15.787 -15.312 1.00 91.44 212 THR A CA 1
ATOM 1631 C C . THR A 1 212 ? 7.337 -14.523 -15.847 1.00 91.44 212 THR A C 1
ATOM 1633 O O . THR A 1 212 ? 6.143 -14.289 -15.647 1.00 91.44 212 THR A O 1
ATOM 1636 N N . HIS A 1 213 ? 8.108 -13.737 -16.592 1.00 89.75 213 HIS A N 1
ATOM 1637 C CA . HIS A 1 213 ? 7.584 -12.578 -17.290 1.00 89.75 213 HIS A CA 1
ATOM 1638 C C . HIS A 1 213 ? 6.922 -12.983 -18.611 1.00 89.75 213 HIS A C 1
ATOM 1640 O O . HIS A 1 213 ? 7.545 -13.600 -19.479 1.00 89.75 213 HIS A O 1
ATOM 1646 N N . SER A 1 214 ? 5.658 -12.607 -18.793 1.00 88.81 214 SER A N 1
ATOM 1647 C CA . SER A 1 214 ? 4.986 -12.718 -20.088 1.00 88.81 214 SER A CA 1
ATOM 1648 C C . SER A 1 214 ? 5.492 -11.654 -21.061 1.00 88.81 214 SER A C 1
ATOM 1650 O O . SER A 1 214 ? 5.982 -10.596 -20.662 1.00 88.81 214 SER A O 1
ATOM 1652 N N . ASN A 1 215 ? 5.306 -11.894 -22.360 1.00 87.19 215 ASN A N 1
ATOM 1653 C CA . ASN A 1 215 ? 5.706 -10.922 -23.375 1.00 87.19 215 ASN A CA 1
ATOM 1654 C C . ASN A 1 215 ? 4.944 -9.581 -23.207 1.00 87.19 215 ASN A C 1
ATOM 1656 O O . ASN A 1 215 ? 5.497 -8.524 -23.499 1.00 87.19 215 ASN A O 1
ATOM 1660 N N . GLU A 1 216 ? 3.703 -9.596 -22.700 1.00 88.12 216 GLU A N 1
ATOM 1661 C CA . GLU A 1 216 ? 2.858 -8.395 -22.543 1.00 88.12 216 GLU A CA 1
ATOM 1662 C C . GLU A 1 216 ? 3.199 -7.528 -21.312 1.00 88.12 216 GLU A C 1
ATOM 1664 O O . GLU A 1 216 ? 2.521 -6.530 -21.039 1.00 88.12 216 GLU A O 1
ATOM 1669 N N . GLY A 1 217 ? 4.244 -7.885 -20.557 1.00 87.44 217 GLY A N 1
ATOM 1670 C CA . GLY A 1 217 ? 4.706 -7.106 -19.405 1.00 87.44 217 GLY A CA 1
ATOM 1671 C C . GLY A 1 217 ? 4.087 -7.507 -18.062 1.00 87.44 217 GLY A C 1
ATOM 1672 O O . GLY A 1 217 ? 4.095 -6.711 -17.127 1.00 87.44 217 GLY A O 1
ATOM 1673 N N . LEU A 1 218 ? 3.504 -8.706 -17.962 1.00 91.06 218 LEU A N 1
ATOM 1674 C CA . LEU A 1 218 ? 2.883 -9.217 -16.734 1.00 91.06 218 LEU A CA 1
ATOM 1675 C C . LEU A 1 218 ? 3.659 -10.406 -16.169 1.00 91.06 218 LEU A C 1
ATOM 1677 O O . LEU A 1 218 ? 3.964 -11.336 -16.914 1.00 91.06 218 LEU A O 1
ATOM 1681 N N . ASN A 1 219 ? 3.873 -10.428 -14.853 1.00 92.31 219 ASN A N 1
ATOM 1682 C CA . ASN A 1 219 ? 4.336 -11.633 -14.147 1.00 92.31 219 ASN A CA 1
ATOM 1683 C C . ASN A 1 219 ? 3.217 -12.680 -14.057 1.00 92.31 219 ASN A C 1
ATOM 1685 O O . ASN A 1 219 ? 2.101 -12.329 -13.656 1.00 92.31 219 ASN A O 1
ATOM 1689 N N . GLN A 1 220 ? 3.545 -13.932 -14.385 1.00 85.62 220 GLN A N 1
ATOM 1690 C CA . GLN A 1 220 ? 2.673 -15.115 -14.350 1.00 85.62 220 GLN A CA 1
ATOM 1691 C C . GLN A 1 220 ? 3.317 -16.244 -13.556 1.00 85.62 220 GLN A C 1
ATOM 1693 O O . GLN A 1 220 ? 4.557 -16.377 -13.657 1.00 85.62 220 GLN A O 1
#

Sequence (220 aa):
RNAYPMTRMSGSAVSYVTAGELTATGGTYPIGITQTHLTDMDRHSVVKEVDLKTFLTADKEVYNHPHELAVHEDVNGDGVVDARDKKSVLEFDLWNAHAVEGVGHRWGMSIDLNSCIGCGACITACNSENNIPVVGKDEVRRSREMHWMRIDRYYSSDMTKERAQKEGLGKIGMYLDMEVPSEKPSVVFMPVMCQHCNHAPCETVCPVAATTHSNEGLNQ

Nearest PDB structures (foldseek):
  6btm-assembly1_B  TM=8.835E-01  e=4.563E-16  Flavobacterium johnsoniae UW101
  8x2j-assembly1_B  TM=9.385E-01  e=2.564E-09  Chloroflexus aurantiacus J-10-fl
  6lod-assembly1_B  TM=7.825E-01  e=1.452E-08  Roseiflexus castenholzii DSM 13941
  6cz8-assembly2_B  TM=9.143E-01  e=8.005E-04  Shewanella sp. ANA-3

Foldseek 3Di:
DDCVVQWDDDDPDIDPDDDDDDDDPVDDDQFQDLDDFAAPLQPCVVDQDDDPVCVVPPDCCVGPNADWFQDQDPCVPPPDRDRPRIDGPVVDDPDDFQPLPPVPAADADDDDQVPDPPPCPVQVVQCVVVVFDDDDRVCSNVSNDTTQKDKDKHWFAPQDPVVCVVVVHDPVRSSVRRSDHDPDTDMTIDMDHPRLDRPDPVQVPDPVRPWDADSNSGID

Mean predicted aligned error: 6.66 Å

Radius of gyration: 24.52 Å; Cα contacts (8 Å, |Δi|>4): 232; chains: 1; bounding box: 75×51×65 Å

Solvent-accessible surface area (backbone atoms only — not comparable to full-atom values): 14366 Å² total; per-residue (Å²): 133,86,64,72,86,64,47,45,77,56,87,97,41,82,34,84,79,64,92,83,86,89,75,87,82,86,75,87,80,92,75,59,56,94,72,88,72,49,31,61,67,89,43,65,88,79,61,72,79,75,56,71,67,53,66,75,72,48,62,64,61,81,68,60,59,79,66,63,42,66,43,99,47,63,70,79,71,82,83,62,73,40,85,78,13,55,46,57,50,84,78,70,63,96,65,81,78,80,81,56,82,90,55,86,56,74,70,82,87,85,80,67,56,90,77,43,81,68,82,58,58,68,47,54,51,52,35,66,74,66,70,52,64,89,67,54,68,74,45,28,52,67,72,54,65,68,65,79,45,49,70,49,62,32,27,38,39,84,53,44,77,69,52,26,61,75,71,66,49,52,74,67,56,41,55,60,50,17,58,43,60,36,100,80,49,57,78,48,41,44,78,47,57,82,80,43,55,89,87,40,76,74,32,84,70,38,93,78,62,75,38,44,78,44,66,41,54,42,67,76